Protein AF-A0A354HSC7-F1 (afdb_monomer_lite)

pLDDT: mean 88.53, std 10.96, range [43.09, 98.12]

Structure (mmCIF, N/CA/C/O backbone):
data_AF-A0A354HSC7-F1
#
_entry.id   AF-A0A354HSC7-F1
#
loop_
_atom_site.group_PDB
_atom_site.id
_atom_site.type_symbol
_atom_site.label_atom_id
_atom_site.label_alt_id
_atom_site.label_comp_id
_atom_site.label_asym_id
_atom_site.label_entity_id
_atom_site.label_seq_id
_atom_site.pdbx_PDB_ins_code
_atom_site.Cartn_x
_atom_site.Cartn_y
_atom_site.Cartn_z
_atom_site.occupancy
_atom_site.B_iso_or_equiv
_atom_site.auth_seq_id
_atom_site.auth_comp_id
_atom_site.auth_asym_id
_atom_site.auth_atom_id
_atom_site.pdbx_PDB_model_num
ATOM 1 N N . MET A 1 1 ? -19.039 -54.596 -14.575 1.00 63.12 1 MET A N 1
ATOM 2 C CA . MET A 1 1 ? -18.567 -53.283 -15.075 1.00 63.12 1 MET A CA 1
ATOM 3 C C . MET A 1 1 ? -18.710 -52.165 -14.044 1.00 63.12 1 MET A C 1
ATOM 5 O O . MET A 1 1 ? -17.691 -51.618 -13.654 1.00 63.12 1 MET A O 1
ATOM 9 N N . PHE A 1 2 ? -19.911 -51.880 -13.522 1.00 72.56 2 PHE A N 1
ATOM 10 C CA . PHE A 1 2 ? -20.143 -50.767 -12.577 1.00 72.56 2 PHE A CA 1
ATOM 11 C C . PHE A 1 2 ? -19.278 -50.773 -11.305 1.00 72.56 2 PHE A C 1
ATOM 13 O O . PHE A 1 2 ? -18.797 -49.724 -10.893 1.00 72.56 2 PHE A O 1
ATOM 20 N N . ARG A 1 3 ? -19.016 -51.944 -10.707 1.00 74.69 3 ARG A N 1
ATOM 21 C CA . ARG A 1 3 ? -18.175 -52.044 -9.498 1.00 74.69 3 ARG A CA 1
ATOM 22 C C . ARG A 1 3 ? -16.707 -51.687 -9.747 1.00 74.69 3 ARG A C 1
ATOM 24 O O . ARG A 1 3 ? -16.093 -51.054 -8.903 1.00 74.69 3 ARG A O 1
ATOM 31 N N . VAL A 1 4 ? -16.167 -52.048 -10.912 1.00 77.88 4 VAL A N 1
ATOM 32 C CA . VAL A 1 4 ? -14.778 -51.727 -11.287 1.00 77.88 4 VAL A CA 1
ATOM 33 C C . VAL A 1 4 ? -14.642 -50.233 -11.580 1.00 77.88 4 VAL A C 1
ATOM 35 O O . VAL A 1 4 ? -13.679 -49.611 -11.146 1.00 77.88 4 VAL A O 1
ATOM 38 N N . LEU A 1 5 ? -15.651 -49.639 -12.228 1.00 78.06 5 LEU A N 1
ATOM 39 C CA . LEU A 1 5 ? -15.698 -48.200 -12.491 1.00 78.06 5 LEU A CA 1
ATOM 40 C C . LEU A 1 5 ? -15.776 -47.384 -11.189 1.00 78.06 5 LEU A C 1
ATOM 42 O O . LEU A 1 5 ? -15.038 -46.420 -11.020 1.00 78.06 5 LEU A O 1
ATOM 46 N N . ALA A 1 6 ? -16.618 -47.810 -10.242 1.00 82.12 6 ALA A N 1
ATOM 47 C CA . ALA A 1 6 ? -16.771 -47.145 -8.949 1.00 82.12 6 ALA A CA 1
ATOM 48 C C . ALA A 1 6 ? -15.491 -47.211 -8.100 1.00 82.12 6 ALA A C 1
ATOM 50 O O . ALA A 1 6 ? -15.090 -46.207 -7.519 1.00 82.12 6 ALA A O 1
ATOM 51 N N . VAL A 1 7 ? -14.816 -48.367 -8.074 1.00 84.75 7 VAL A N 1
ATOM 52 C CA . VAL A 1 7 ? -13.529 -48.524 -7.376 1.00 84.75 7 VAL A CA 1
ATOM 53 C C . VAL A 1 7 ? -12.441 -47.677 -8.034 1.00 84.75 7 VAL A C 1
ATOM 55 O O . VAL A 1 7 ? -11.657 -47.050 -7.330 1.00 84.75 7 VAL A O 1
ATOM 58 N N . SER A 1 8 ? -12.423 -47.592 -9.367 1.00 76.88 8 SER A N 1
ATOM 59 C CA . SER A 1 8 ? -11.458 -46.766 -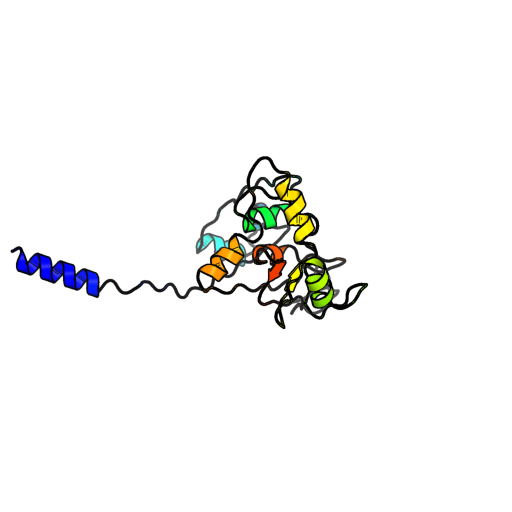10.098 1.00 76.88 8 SER A CA 1
ATOM 60 C C . SER A 1 8 ? -11.679 -45.262 -9.867 1.00 76.88 8 SER A C 1
ATOM 62 O O . SER A 1 8 ? -10.711 -44.544 -9.626 1.00 76.88 8 SER A O 1
ATOM 64 N N . CYS A 1 9 ? -12.933 -44.789 -9.821 1.00 75.62 9 CYS A N 1
ATOM 65 C CA . CYS A 1 9 ? -13.262 -43.408 -9.440 1.00 75.62 9 CYS A CA 1
ATOM 66 C C . CYS A 1 9 ? -12.909 -43.092 -7.980 1.00 75.62 9 CYS A C 1
ATOM 68 O O . CYS A 1 9 ? -12.406 -42.007 -7.697 1.00 75.62 9 CYS A O 1
ATOM 70 N N . LEU A 1 10 ? -13.139 -44.031 -7.056 1.00 77.19 10 LEU A N 1
ATOM 71 C CA . LEU A 1 10 ? -12.774 -43.855 -5.650 1.00 77.19 10 LEU A CA 1
ATOM 72 C C . LEU A 1 10 ? -11.247 -43.789 -5.477 1.00 77.19 10 LEU A C 1
ATOM 74 O O . LEU A 1 10 ? -10.757 -42.958 -4.719 1.00 77.19 10 LEU A O 1
ATOM 78 N N . LEU A 1 11 ? -10.492 -44.602 -6.226 1.00 75.06 11 LEU A N 1
ATOM 79 C CA . LEU A 1 11 ? -9.027 -44.554 -6.238 1.00 75.06 11 LEU A CA 1
ATOM 80 C C . LEU A 1 11 ? -8.498 -43.225 -6.798 1.00 75.06 11 LEU A C 1
ATOM 82 O O . LEU A 1 11 ? -7.552 -42.675 -6.251 1.00 75.06 11 LEU A O 1
ATOM 86 N N . LEU A 1 12 ? -9.119 -42.690 -7.855 1.00 68.50 12 LEU A N 1
ATOM 87 C CA . LEU A 1 12 ? -8.765 -41.388 -8.437 1.00 68.50 12 LEU A CA 1
ATOM 88 C C . LEU A 1 12 ? -9.032 -40.221 -7.475 1.00 68.50 12 LEU A C 1
ATOM 90 O O . LEU A 1 12 ? -8.225 -39.301 -7.405 1.00 68.50 12 LEU A O 1
ATOM 94 N N . LEU A 1 13 ? -10.117 -40.278 -6.697 1.00 68.06 13 LEU A N 1
ATOM 95 C CA . LEU A 1 13 ? -10.420 -39.286 -5.657 1.00 68.06 13 LEU A CA 1
ATOM 96 C C . LEU A 1 13 ? -9.469 -39.379 -4.454 1.00 68.06 13 LEU A C 1
ATOM 98 O O . LEU A 1 13 ? -9.168 -38.363 -3.841 1.00 68.06 13 LEU A O 1
ATOM 102 N N . LEU A 1 14 ? -8.971 -40.578 -4.137 1.00 65.00 14 LEU A N 1
ATOM 103 C CA . LEU A 1 14 ? -7.971 -40.802 -3.083 1.00 65.00 14 LEU A CA 1
ATOM 104 C C . LEU A 1 14 ? -6.540 -40.447 -3.529 1.00 65.00 14 LEU A C 1
ATOM 106 O O . LEU A 1 14 ? -5.704 -40.124 -2.690 1.00 65.00 14 LEU A O 1
ATOM 110 N N . LEU A 1 15 ? -6.259 -40.501 -4.836 1.00 59.88 15 LEU A N 1
ATOM 111 C CA . LEU A 1 15 ? -4.984 -40.108 -5.453 1.00 59.88 15 LEU A CA 1
ATOM 112 C C . LEU A 1 15 ? -4.936 -38.630 -5.861 1.00 59.88 15 LEU A C 1
ATOM 114 O O . LEU A 1 15 ? -3.861 -38.123 -6.184 1.00 59.88 15 LEU A O 1
ATOM 118 N N . ALA A 1 16 ? -6.069 -37.925 -5.823 1.00 54.25 16 ALA A N 1
ATOM 119 C CA . ALA A 1 16 ? -6.115 -36.472 -5.874 1.00 54.25 16 ALA A CA 1
ATOM 120 C C . ALA A 1 16 ? -5.570 -35.920 -4.549 1.00 54.25 16 ALA A C 1
ATOM 122 O O . ALA A 1 16 ? -6.315 -35.496 -3.667 1.00 54.25 16 ALA A O 1
ATOM 123 N N . GLY A 1 17 ? -4.246 -35.973 -4.390 1.00 53.94 17 GLY A N 1
ATOM 124 C CA . GLY A 1 17 ? -3.570 -35.253 -3.324 1.00 53.94 17 GLY A CA 1
ATOM 125 C C . GLY A 1 17 ? -4.002 -33.791 -3.364 1.00 53.94 17 GLY A C 1
ATOM 126 O O . GLY A 1 17 ? -4.184 -33.211 -4.438 1.00 53.94 17 GLY A O 1
ATOM 127 N N . SER A 1 18 ? -4.187 -33.184 -2.198 1.00 54.62 18 SER A N 1
ATOM 128 C CA . SER A 1 18 ? -4.317 -31.739 -2.115 1.00 54.62 18 SER A CA 1
ATOM 129 C C . SER A 1 18 ? -3.079 -31.129 -2.769 1.00 54.62 18 SER A C 1
ATOM 131 O O . SER A 1 18 ? -1.960 -31.292 -2.282 1.00 54.62 18 SER A O 1
ATOM 133 N N . VAL A 1 19 ? -3.269 -30.439 -3.897 1.00 43.09 19 VAL A N 1
ATOM 134 C CA . VAL A 1 19 ? -2.248 -29.548 -4.449 1.00 43.09 19 VAL A CA 1
ATOM 135 C C . VAL A 1 19 ? -2.089 -28.423 -3.436 1.00 43.09 19 VAL A C 1
ATOM 137 O O . VAL A 1 19 ? -2.763 -27.399 -3.479 1.00 43.09 19 VAL A O 1
ATOM 140 N N . SER A 1 20 ? -1.225 -28.648 -2.454 1.00 51.75 20 SER A N 1
ATOM 141 C CA . SER A 1 20 ? -0.725 -27.598 -1.592 1.00 51.75 20 SER A CA 1
ATOM 142 C C . SER A 1 20 ? 0.386 -26.915 -2.365 1.00 51.75 20 SER A C 1
ATOM 144 O O . SER A 1 20 ? 1.555 -27.285 -2.259 1.00 51.75 20 SER A O 1
ATOM 146 N N . ALA A 1 21 ? 0.026 -25.907 -3.155 1.00 50.94 21 ALA A N 1
ATOM 147 C CA . ALA A 1 21 ? 0.996 -24.894 -3.524 1.00 50.94 21 ALA A CA 1
ATOM 148 C C . ALA A 1 21 ? 1.380 -24.160 -2.229 1.00 50.94 21 ALA A C 1
ATOM 150 O O . ALA A 1 21 ? 0.769 -23.166 -1.843 1.00 50.94 21 ALA A O 1
ATOM 151 N N . ALA A 1 22 ? 2.390 -24.678 -1.530 1.00 53.47 22 ALA A N 1
ATOM 152 C CA . ALA A 1 22 ? 3.061 -24.016 -0.414 1.00 53.47 22 ALA A CA 1
ATOM 153 C C . ALA A 1 22 ? 3.946 -22.858 -0.923 1.00 53.47 22 ALA A C 1
ATOM 155 O O . ALA A 1 22 ? 5.073 -22.670 -0.477 1.00 53.47 22 ALA A O 1
ATOM 156 N N . GLY A 1 23 ? 3.468 -22.125 -1.930 1.00 72.19 23 GLY A N 1
ATOM 157 C CA . GLY A 1 23 ? 4.186 -21.014 -2.529 1.00 72.19 23 GLY A CA 1
ATOM 158 C C . GLY A 1 23 ? 3.958 -19.753 -1.711 1.00 72.19 23 GLY A C 1
ATOM 159 O O . GLY A 1 23 ? 2.816 -19.355 -1.485 1.00 72.19 23 GLY A O 1
ATOM 160 N N . GLY A 1 24 ? 5.041 -19.116 -1.277 1.00 83.50 24 GLY A N 1
ATOM 161 C CA . GLY A 1 24 ? 5.004 -17.706 -0.906 1.00 83.50 24 GLY A CA 1
ATOM 162 C C . GLY A 1 24 ? 4.976 -16.851 -2.171 1.00 83.50 24 GLY A C 1
ATOM 163 O O . GLY A 1 24 ? 5.675 -17.156 -3.138 1.00 83.50 24 GLY A O 1
ATOM 164 N N . VAL A 1 25 ? 4.185 -15.781 -2.168 1.00 90.44 25 VAL A N 1
ATOM 165 C CA . VAL A 1 25 ? 4.221 -14.765 -3.225 1.00 90.44 25 VAL A CA 1
ATOM 166 C C . VAL A 1 25 ? 5.179 -13.667 -2.787 1.00 90.44 25 VAL A C 1
ATOM 168 O O . VAL A 1 25 ? 5.076 -13.164 -1.671 1.00 90.44 25 VAL A O 1
ATOM 171 N N . ARG A 1 26 ? 6.114 -13.295 -3.663 1.00 91.50 26 ARG A N 1
ATOM 172 C CA . ARG A 1 26 ? 6.952 -12.106 -3.489 1.00 91.50 26 ARG A CA 1
ATOM 173 C C . ARG A 1 26 ? 6.493 -11.066 -4.494 1.00 91.50 26 ARG A C 1
ATOM 175 O O . ARG A 1 26 ? 6.603 -11.293 -5.695 1.00 91.50 26 ARG A O 1
ATOM 182 N N . LEU A 1 27 ? 5.962 -9.960 -3.992 1.00 92.06 27 LEU A N 1
ATOM 183 C CA . LEU A 1 27 ? 5.631 -8.801 -4.805 1.00 92.06 27 LEU A CA 1
ATOM 184 C C . LEU A 1 27 ? 6.776 -7.798 -4.700 1.00 92.06 27 LEU A C 1
ATOM 186 O O . LEU A 1 27 ? 7.145 -7.399 -3.600 1.00 92.06 27 LEU A O 1
ATOM 190 N N . VAL A 1 28 ? 7.317 -7.395 -5.845 1.00 91.25 28 VAL A N 1
ATOM 191 C CA . VAL A 1 28 ? 8.327 -6.340 -5.931 1.00 91.25 28 VAL A CA 1
ATOM 192 C C . VAL A 1 28 ? 7.683 -5.154 -6.632 1.00 91.25 28 VAL A C 1
ATOM 194 O O . VAL A 1 28 ? 7.217 -5.281 -7.763 1.00 91.25 28 VAL A O 1
ATOM 197 N N . ILE A 1 29 ? 7.624 -4.016 -5.943 1.00 90.06 29 ILE A N 1
ATOM 198 C CA . ILE A 1 29 ? 7.100 -2.761 -6.484 1.00 90.06 29 ILE A CA 1
ATOM 199 C C . ILE A 1 29 ? 8.301 -1.903 -6.863 1.00 90.06 29 ILE A C 1
ATOM 201 O O . ILE A 1 29 ? 9.125 -1.581 -6.013 1.00 90.06 29 ILE A O 1
ATOM 205 N N . MET A 1 30 ? 8.402 -1.555 -8.144 1.00 87.75 30 MET A N 1
ATOM 206 C CA . MET A 1 30 ? 9.459 -0.698 -8.679 1.00 87.75 30 MET A CA 1
ATOM 207 C C . MET A 1 30 ? 8.805 0.489 -9.378 1.00 87.75 30 MET A C 1
ATOM 209 O O . MET A 1 30 ? 8.260 0.339 -10.472 1.00 87.75 30 MET A O 1
ATOM 213 N N . ASP A 1 31 ? 8.821 1.655 -8.730 1.00 83.88 31 ASP A N 1
ATOM 214 C CA . ASP A 1 31 ? 8.388 2.899 -9.372 1.00 83.88 31 ASP A CA 1
ATOM 215 C C . ASP A 1 31 ? 9.435 3.356 -10.405 1.00 83.88 31 ASP A C 1
ATOM 217 O O . ASP A 1 31 ? 10.617 3.032 -10.303 1.00 83.88 31 ASP A O 1
ATOM 221 N N . GLY A 1 32 ? 8.998 4.090 -11.428 1.00 84.31 32 GLY A N 1
ATOM 222 C CA . GLY A 1 32 ? 9.869 4.617 -12.484 1.00 84.31 32 GLY A CA 1
ATOM 223 C C . GLY A 1 32 ? 10.263 3.624 -13.585 1.00 84.31 32 GLY A C 1
ATOM 224 O O . GLY A 1 32 ? 10.936 4.019 -14.536 1.00 84.31 32 GLY A O 1
ATOM 225 N N . VAL A 1 33 ? 9.812 2.366 -13.524 1.00 88.06 33 VAL A N 1
ATOM 226 C CA . VAL A 1 33 ? 10.020 1.388 -14.606 1.00 88.06 33 VAL A CA 1
ATOM 227 C C . VAL A 1 33 ? 8.932 1.543 -15.670 1.00 88.06 33 VAL A C 1
ATOM 229 O O . VAL A 1 33 ? 7.748 1.323 -15.421 1.00 88.06 33 VAL A O 1
ATOM 232 N N . ASN A 1 34 ? 9.344 1.906 -16.883 1.00 88.75 34 ASN A N 1
ATOM 233 C CA . ASN A 1 34 ? 8.486 1.957 -18.073 1.00 88.75 34 ASN A CA 1
ATOM 234 C C . ASN A 1 34 ? 8.757 0.766 -19.027 1.00 88.75 34 ASN A C 1
ATOM 236 O O . ASN A 1 34 ? 9.677 -0.022 -18.813 1.00 88.75 34 ASN A O 1
ATOM 240 N N . LEU A 1 35 ? 7.967 0.650 -20.102 1.00 88.81 35 LEU A N 1
ATOM 241 C CA . LEU A 1 35 ? 8.109 -0.430 -21.090 1.00 88.81 35 LEU A CA 1
ATOM 242 C C . LEU A 1 35 ? 9.426 -0.391 -21.883 1.00 88.81 35 LEU A C 1
ATOM 244 O O . LEU A 1 35 ? 9.868 -1.435 -22.351 1.00 88.81 35 LEU A O 1
ATOM 248 N N . GLU A 1 36 ? 10.050 0.777 -22.035 1.00 90.88 36 GLU A N 1
ATOM 249 C CA . GLU A 1 36 ? 11.317 0.930 -22.764 1.00 90.88 36 GLU A CA 1
ATOM 250 C C . GLU A 1 36 ? 12.459 0.261 -21.998 1.00 90.88 36 GLU A C 1
ATOM 252 O O . GLU A 1 36 ? 13.263 -0.453 -22.591 1.00 90.88 36 GLU A O 1
ATOM 257 N N . HIS A 1 37 ? 12.471 0.383 -20.666 1.00 90.06 37 HIS A N 1
ATOM 258 C CA . HIS A 1 37 ? 13.454 -0.303 -19.825 1.00 90.06 37 HIS A CA 1
ATOM 259 C C . HIS A 1 37 ? 13.387 -1.830 -19.971 1.00 90.06 37 HIS A C 1
ATOM 261 O O . HIS A 1 37 ? 14.408 -2.501 -19.856 1.00 90.06 37 HIS A O 1
ATOM 267 N N . LEU A 1 38 ? 12.214 -2.401 -20.271 1.00 89.38 38 LEU A N 1
ATOM 268 C CA . LEU A 1 38 ? 12.079 -3.848 -20.473 1.00 89.38 38 LEU A CA 1
ATOM 269 C C . LEU A 1 38 ? 12.775 -4.340 -21.753 1.00 89.38 38 LEU A C 1
ATOM 271 O O . LEU A 1 38 ? 13.009 -5.537 -21.891 1.00 89.38 38 LEU A O 1
ATOM 275 N N . GLN A 1 39 ? 13.107 -3.442 -22.685 1.00 87.75 39 GLN A N 1
ATOM 276 C CA . GLN A 1 39 ? 13.744 -3.775 -23.963 1.00 87.75 39 GLN A CA 1
ATOM 277 C C . GLN A 1 39 ? 15.273 -3.638 -23.934 1.00 87.75 39 GLN A C 1
ATOM 279 O O . GLN A 1 39 ? 15.935 -4.040 -24.889 1.00 87.75 39 GLN A O 1
ATOM 284 N N . LEU A 1 40 ? 15.843 -3.072 -22.867 1.00 88.38 40 LEU A N 1
ATOM 285 C CA . LEU A 1 40 ? 17.278 -2.812 -22.777 1.00 88.38 40 LEU A CA 1
ATOM 286 C C . LEU A 1 40 ? 18.062 -4.107 -22.527 1.00 88.38 40 LEU A C 1
ATOM 288 O O . LEU A 1 40 ? 17.852 -4.795 -21.527 1.00 88.38 40 LEU A O 1
ATOM 292 N N . GLU A 1 41 ? 19.009 -4.423 -23.416 1.00 87.81 41 GLU A N 1
ATOM 293 C CA . GLU A 1 41 ? 19.815 -5.654 -23.337 1.00 87.81 41 GLU A CA 1
ATOM 294 C C . GLU A 1 41 ? 20.678 -5.737 -22.069 1.00 87.81 41 GLU A C 1
ATOM 296 O O . GLU A 1 41 ? 20.942 -6.832 -21.567 1.00 87.81 41 GLU A O 1
ATOM 301 N N . GLU A 1 42 ? 21.084 -4.583 -21.536 1.00 89.88 42 GLU A N 1
ATOM 302 C CA . GLU A 1 42 ? 21.828 -4.454 -20.280 1.00 89.88 42 GLU A CA 1
ATOM 303 C C . GLU A 1 42 ? 21.015 -4.904 -19.053 1.00 89.88 42 GLU A C 1
ATOM 305 O O . GLU A 1 42 ? 21.596 -5.330 -18.053 1.00 89.88 42 GLU A O 1
ATOM 310 N N . TYR A 1 43 ? 19.678 -4.910 -19.123 1.00 89.69 43 TYR A N 1
ATOM 311 C CA . TYR A 1 43 ? 18.807 -5.334 -18.022 1.00 89.69 43 TYR A CA 1
ATOM 312 C C . TYR A 1 43 ? 18.442 -6.815 -18.131 1.00 89.69 43 TYR A C 1
ATOM 314 O O . TYR A 1 43 ? 17.277 -7.209 -18.244 1.00 89.69 43 TYR A O 1
ATOM 322 N N . GLY A 1 44 ? 19.468 -7.668 -18.038 1.00 91.00 44 GLY A N 1
ATOM 323 C CA . GLY A 1 44 ? 19.339 -9.121 -18.190 1.00 91.00 44 GLY A CA 1
ATOM 324 C C . GLY A 1 44 ? 18.290 -9.774 -17.276 1.00 91.00 44 GLY A C 1
ATOM 325 O O . GLY A 1 44 ? 17.656 -10.747 -17.683 1.00 91.00 44 GLY A O 1
ATOM 326 N N . ASN A 1 45 ? 18.047 -9.212 -16.087 1.00 90.94 45 ASN A N 1
ATOM 327 C CA . ASN A 1 45 ? 17.034 -9.709 -15.151 1.00 90.94 45 ASN A CA 1
ATOM 328 C C . ASN A 1 45 ? 15.595 -9.479 -15.647 1.00 90.94 45 ASN A C 1
ATOM 330 O O . ASN A 1 45 ? 14.754 -10.360 -15.473 1.00 90.94 45 ASN A O 1
ATOM 334 N N . PHE A 1 46 ? 15.296 -8.350 -16.305 1.00 91.69 46 PHE A N 1
ATOM 335 C CA . PHE A 1 46 ? 13.971 -8.142 -16.903 1.00 91.69 46 PHE A CA 1
ATOM 336 C C . PHE A 1 46 ? 13.728 -9.118 -18.047 1.00 91.69 46 PHE A C 1
ATOM 338 O O . PHE A 1 46 ? 12.667 -9.739 -18.098 1.00 91.69 46 PHE A O 1
ATOM 345 N N . ARG A 1 47 ? 14.729 -9.334 -18.907 1.00 90.88 47 ARG A N 1
ATOM 346 C CA . ARG A 1 47 ? 14.650 -10.344 -19.969 1.00 90.88 47 ARG A CA 1
ATOM 347 C C . ARG A 1 47 ? 14.388 -11.737 -19.400 1.00 90.88 47 ARG A C 1
ATOM 349 O O . ARG A 1 47 ? 13.462 -12.402 -19.852 1.00 90.88 47 ARG A O 1
ATOM 356 N N . PHE A 1 48 ? 15.130 -12.140 -18.368 1.00 93.38 48 PHE A N 1
ATOM 357 C CA . PHE A 1 48 ? 14.919 -13.426 -17.705 1.00 93.38 48 PHE A CA 1
ATOM 358 C C . PHE A 1 48 ? 13.473 -13.588 -17.206 1.00 93.38 48 PHE A C 1
ATOM 360 O O . PHE A 1 48 ? 12.853 -14.620 -17.463 1.00 93.38 48 PHE A O 1
ATOM 367 N N . LEU A 1 49 ? 12.919 -12.563 -16.543 1.00 92.12 49 LEU A N 1
ATOM 368 C CA . LEU A 1 49 ? 11.535 -12.570 -16.052 1.00 92.12 49 LEU A CA 1
ATOM 369 C C . LEU A 1 49 ? 10.500 -12.636 -17.184 1.00 92.12 49 LEU A C 1
ATOM 371 O O . LEU A 1 49 ? 9.476 -13.294 -17.023 1.00 92.12 49 LEU A O 1
ATOM 375 N N . MET A 1 50 ? 10.752 -11.981 -18.319 1.00 90.81 50 MET A N 1
ATOM 376 C CA . MET A 1 50 ? 9.858 -12.037 -19.481 1.00 90.81 50 MET A CA 1
ATOM 377 C C . MET A 1 50 ? 9.907 -13.392 -20.199 1.00 90.81 50 MET A C 1
ATOM 379 O O . MET A 1 50 ? 8.869 -13.874 -20.639 1.00 90.81 50 MET A O 1
ATOM 383 N N . GLU A 1 51 ? 11.083 -14.017 -20.300 1.00 93.44 51 GLU A N 1
ATOM 384 C CA . GLU A 1 51 ? 11.269 -15.323 -20.954 1.00 93.44 51 GLU A CA 1
ATOM 385 C C . GLU A 1 51 ? 10.703 -16.489 -20.131 1.00 93.44 51 GLU A C 1
ATOM 387 O O . GLU A 1 51 ? 10.214 -17.466 -20.697 1.00 93.44 51 GLU A O 1
ATOM 392 N N . HIS A 1 52 ? 10.755 -16.390 -18.798 1.00 95.50 52 HIS A N 1
ATOM 393 C CA . HIS A 1 52 ? 10.354 -17.464 -17.877 1.00 95.50 52 HIS A CA 1
ATOM 394 C C . HIS A 1 52 ? 9.046 -17.173 -17.130 1.00 95.50 52 HIS A C 1
ATOM 396 O O . HIS A 1 52 ? 8.643 -17.946 -16.258 1.00 95.50 52 HIS A O 1
ATOM 402 N N . GLY A 1 53 ? 8.394 -16.055 -17.437 1.00 91.62 53 GLY A N 1
ATOM 403 C CA . GLY A 1 53 ? 7.203 -15.580 -16.747 1.00 91.62 53 GLY A CA 1
ATOM 404 C C . GLY A 1 53 ? 6.104 -15.144 -17.705 1.00 91.62 53 GLY A C 1
ATOM 405 O O . GLY A 1 53 ? 5.998 -15.609 -18.837 1.00 91.62 53 GLY A O 1
ATOM 406 N N . ALA A 1 54 ? 5.250 -14.250 -17.218 1.00 90.88 54 ALA A N 1
ATOM 407 C CA . ALA A 1 54 ? 4.204 -13.623 -18.008 1.00 90.88 54 ALA A CA 1
ATOM 408 C C . ALA A 1 54 ? 4.277 -12.106 -17.830 1.00 90.88 54 ALA A C 1
ATOM 410 O O . ALA A 1 54 ? 4.498 -11.614 -16.722 1.00 90.88 54 ALA A O 1
ATOM 411 N N . LEU A 1 55 ? 4.054 -11.374 -18.921 1.00 89.31 55 LEU A N 1
ATOM 412 C CA . LEU A 1 55 ? 3.960 -9.920 -18.915 1.00 89.31 55 LEU A CA 1
ATOM 413 C C . LEU A 1 55 ? 2.492 -9.504 -19.024 1.00 89.31 55 LEU A C 1
ATOM 415 O O . LEU A 1 55 ? 1.776 -9.939 -19.925 1.00 89.31 55 LEU A O 1
ATOM 419 N N . GLY A 1 56 ? 2.056 -8.640 -18.113 1.00 88.12 56 GLY A N 1
ATOM 420 C CA . GLY A 1 56 ? 0.714 -8.071 -18.109 1.00 88.12 56 GLY A CA 1
ATOM 421 C C . GLY A 1 56 ? 0.749 -6.583 -17.785 1.00 88.12 56 GLY A C 1
ATOM 422 O O . GLY A 1 56 ? 1.599 -6.122 -17.026 1.00 88.12 56 GLY A O 1
ATOM 423 N N . LEU A 1 57 ? -0.194 -5.833 -18.353 1.00 86.56 57 LEU A N 1
ATOM 424 C CA . LEU A 1 57 ? -0.394 -4.416 -18.057 1.00 86.56 57 LEU A CA 1
ATOM 425 C C . LEU A 1 57 ? -1.610 -4.260 -17.149 1.00 86.56 57 LEU A C 1
ATOM 427 O O . LEU A 1 57 ? -2.734 -4.550 -17.553 1.00 86.56 57 LEU A O 1
ATOM 431 N N . ALA 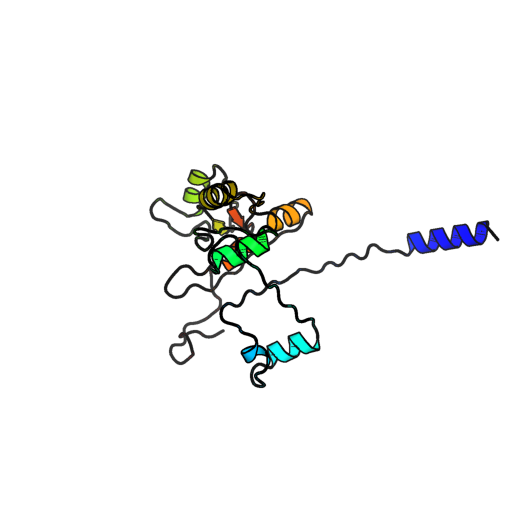A 1 58 ? -1.385 -3.782 -15.925 1.00 77.50 58 ALA A N 1
ATOM 432 C CA . ALA A 1 58 ? -2.440 -3.650 -14.924 1.00 77.50 58 ALA A CA 1
ATOM 433 C C . ALA A 1 58 ? -3.408 -2.477 -15.184 1.00 77.50 58 ALA A C 1
ATOM 435 O O . ALA A 1 58 ? -4.451 -2.440 -14.543 1.00 77.50 58 ALA A O 1
ATOM 436 N N . ASN A 1 59 ? -3.083 -1.539 -16.096 1.00 66.56 59 ASN A N 1
ATOM 437 C CA . ASN A 1 59 ? -3.894 -0.376 -16.51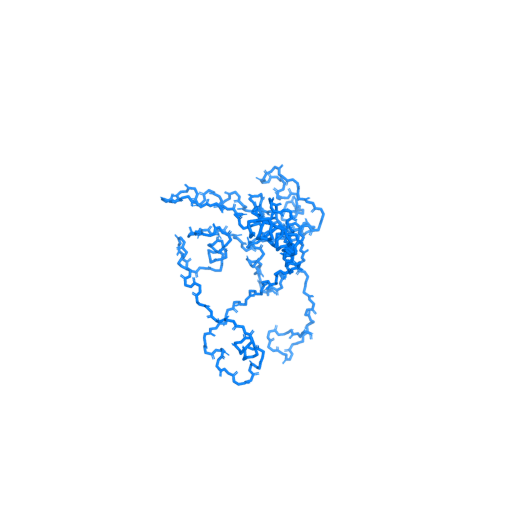5 1.00 66.56 59 ASN A CA 1
ATOM 438 C C . ASN A 1 59 ? -4.887 0.132 -15.445 1.00 66.56 59 ASN A C 1
ATOM 440 O O . ASN A 1 59 ? -6.087 0.265 -15.691 1.00 66.56 59 ASN A O 1
ATOM 444 N N . ALA A 1 60 ? -4.388 0.399 -14.236 1.00 72.75 60 ALA A N 1
ATOM 445 C CA . ALA A 1 60 ? -5.230 0.749 -13.103 1.00 72.75 60 ALA A CA 1
ATOM 446 C C . ALA A 1 60 ? -5.593 2.239 -13.168 1.00 72.75 60 ALA A C 1
ATOM 448 O O . ALA A 1 60 ? -4.784 3.114 -12.857 1.00 72.75 60 ALA A O 1
ATOM 449 N N . ASN A 1 61 ? -6.823 2.551 -13.584 1.00 89.69 61 ASN A N 1
ATOM 450 C CA . ASN A 1 61 ? -7.387 3.874 -13.325 1.00 89.69 61 ASN A CA 1
ATOM 451 C C . ASN A 1 61 ? -7.681 3.994 -11.829 1.00 89.69 61 ASN A C 1
ATOM 453 O O . ASN A 1 61 ? -8.398 3.171 -11.273 1.00 89.69 61 ASN A O 1
ATOM 457 N N . THR A 1 62 ? -7.179 5.041 -11.191 1.00 93.88 62 THR A N 1
ATOM 458 C CA . THR A 1 62 ? -7.442 5.322 -9.776 1.00 93.88 62 THR A CA 1
ATOM 459 C C . THR A 1 62 ? -8.754 6.097 -9.609 1.00 93.88 62 THR A C 1
ATOM 461 O O . THR A 1 62 ? -9.379 6.494 -10.601 1.00 93.88 62 THR A O 1
ATOM 464 N N . ALA A 1 63 ? -9.230 6.308 -8.378 1.00 93.88 63 ALA A N 1
ATOM 465 C CA . ALA A 1 63 ? -10.423 7.135 -8.132 1.00 93.88 63 ALA A CA 1
ATOM 466 C C . ALA A 1 63 ? -10.148 8.654 -8.214 1.00 93.88 63 ALA A C 1
ATOM 468 O O . ALA A 1 63 ? -11.071 9.449 -8.066 1.00 93.88 63 ALA A O 1
ATOM 469 N N . GLY A 1 64 ? -8.906 9.060 -8.497 1.00 92.75 64 GLY A N 1
ATOM 470 C CA . GLY A 1 64 ? -8.485 10.457 -8.599 1.00 92.75 64 GLY A CA 1
ATOM 471 C C . GLY A 1 64 ? -7.263 10.618 -9.503 1.00 92.75 64 GLY A C 1
ATOM 472 O O . GLY A 1 64 ? -7.191 10.022 -10.578 1.00 92.75 64 GLY A O 1
ATOM 473 N N . ALA A 1 65 ? -6.289 11.423 -9.073 1.00 93.00 65 ALA A N 1
ATOM 474 C CA . ALA A 1 65 ? -5.012 11.542 -9.773 1.00 93.00 65 ALA A CA 1
ATOM 475 C C . ALA A 1 65 ? -4.251 10.201 -9.786 1.00 93.00 65 ALA A C 1
ATOM 477 O O . ALA A 1 65 ? -4.401 9.368 -8.884 1.00 93.00 65 ALA A O 1
ATOM 478 N N . ARG A 1 66 ? -3.401 9.995 -10.798 1.00 91.06 66 ARG A N 1
ATOM 479 C CA . ARG A 1 66 ? -2.479 8.850 -10.863 1.00 91.06 66 ARG A CA 1
ATOM 480 C C . ARG A 1 66 ? -1.251 9.118 -9.990 1.00 91.06 66 ARG A C 1
ATOM 482 O O . ARG A 1 66 ? -0.191 9.446 -10.507 1.00 91.06 66 ARG A O 1
ATOM 489 N N . SER A 1 67 ? -1.432 9.033 -8.674 1.00 92.44 67 SER A N 1
ATOM 490 C CA . SER A 1 67 ? -0.343 9.079 -7.692 1.00 92.44 67 SER A CA 1
ATOM 491 C C . SER A 1 67 ? 0.050 7.668 -7.245 1.00 92.44 67 SER A C 1
ATOM 493 O O . SER A 1 67 ? -0.727 6.724 -7.439 1.00 92.44 67 SER A O 1
ATOM 495 N N . ARG A 1 68 ? 1.238 7.523 -6.641 1.00 91.31 68 ARG A N 1
ATOM 496 C CA . ARG A 1 68 ? 1.708 6.249 -6.070 1.00 91.31 68 ARG A CA 1
ATOM 497 C C . ARG A 1 68 ? 0.719 5.703 -5.050 1.00 91.31 68 ARG A C 1
ATOM 499 O O . ARG A 1 68 ? 0.337 4.537 -5.129 1.00 91.31 68 ARG A O 1
ATOM 506 N N . GLU A 1 69 ? 0.248 6.559 -4.149 1.00 94.62 69 GLU A N 1
ATOM 507 C CA . GLU A 1 69 ? -0.670 6.167 -3.087 1.00 94.62 69 GLU A CA 1
ATOM 508 C C . GLU A 1 69 ? -1.991 5.644 -3.658 1.00 94.62 69 GLU A C 1
ATOM 510 O O . GLU A 1 69 ? -2.447 4.552 -3.317 1.00 94.62 69 GLU A O 1
ATOM 515 N N . ASN A 1 70 ? -2.590 6.400 -4.585 1.00 95.81 70 ASN A N 1
ATOM 516 C CA . ASN A 1 70 ? -3.853 6.028 -5.213 1.00 95.81 70 ASN A CA 1
ATOM 517 C C . ASN A 1 70 ? -3.722 4.731 -6.026 1.00 95.81 70 ASN A C 1
ATOM 519 O O . ASN A 1 70 ? -4.651 3.919 -6.051 1.00 95.81 70 ASN A O 1
ATOM 523 N N . ALA A 1 71 ? -2.589 4.534 -6.709 1.00 94.00 71 ALA A N 1
ATOM 524 C CA . ALA A 1 71 ? -2.328 3.331 -7.493 1.00 94.00 71 ALA A CA 1
ATOM 525 C C . ALA A 1 71 ? -2.248 2.092 -6.595 1.00 94.00 71 ALA A C 1
ATOM 527 O O . ALA A 1 71 ? -2.919 1.095 -6.868 1.00 94.00 71 ALA A O 1
ATOM 528 N N . LEU A 1 72 ? -1.498 2.166 -5.495 1.00 94.31 72 LEU A N 1
ATOM 529 C CA . LEU A 1 72 ? -1.345 1.030 -4.591 1.00 94.31 72 LEU A CA 1
ATOM 530 C C . LEU A 1 72 ? -2.617 0.713 -3.818 1.00 94.31 72 LEU A C 1
ATOM 532 O O . LEU A 1 72 ? -2.978 -0.457 -3.737 1.00 94.31 72 LEU A O 1
ATOM 536 N N . LEU A 1 73 ? -3.366 1.717 -3.358 1.00 96.00 73 LEU A N 1
ATOM 537 C CA . LEU A 1 73 ? -4.672 1.479 -2.734 1.00 96.00 73 LEU A CA 1
ATOM 538 C C . LEU A 1 73 ? -5.691 0.904 -3.721 1.00 96.00 73 LEU A C 1
ATOM 540 O O . LEU A 1 73 ? -6.536 0.092 -3.339 1.00 96.00 73 LEU A O 1
ATOM 544 N N . THR A 1 74 ? -5.600 1.267 -5.002 1.00 95.75 74 THR A N 1
ATOM 545 C CA . THR A 1 74 ? -6.442 0.669 -6.047 1.00 95.75 74 THR A CA 1
ATOM 546 C C . THR A 1 74 ? -6.140 -0.824 -6.209 1.00 95.75 74 THR A C 1
ATOM 548 O O . THR A 1 74 ? -7.060 -1.638 -6.281 1.00 95.75 74 THR A O 1
ATOM 551 N N . LEU A 1 75 ? -4.859 -1.206 -6.197 1.00 94.50 75 LEU A N 1
ATOM 552 C CA . LEU A 1 75 ? -4.453 -2.615 -6.226 1.00 94.50 75 LEU A CA 1
ATOM 553 C C . LEU A 1 75 ? -4.855 -3.357 -4.942 1.00 94.50 75 LEU A C 1
ATOM 555 O O . LEU A 1 75 ? -5.393 -4.458 -5.018 1.00 94.50 75 LEU A O 1
ATOM 559 N N . ALA A 1 76 ? -4.645 -2.742 -3.776 1.00 95.25 76 ALA A N 1
ATOM 560 C CA . ALA A 1 76 ? -4.929 -3.328 -2.465 1.00 95.25 76 ALA A CA 1
ATOM 561 C C . ALA A 1 76 ? -6.424 -3.590 -2.236 1.00 95.25 76 ALA A C 1
ATOM 563 O O . ALA A 1 76 ? -6.810 -4.595 -1.640 1.00 95.25 76 ALA A O 1
ATOM 564 N N . SER A 1 77 ? -7.274 -2.673 -2.704 1.00 95.44 77 SER A N 1
ATOM 565 C CA . SER A 1 77 ? -8.728 -2.750 -2.530 1.00 95.44 77 SER A CA 1
ATOM 566 C C . SER A 1 77 ? -9.433 -3.543 -3.633 1.00 95.44 77 SER A C 1
ATOM 568 O O . SER A 1 77 ? -10.603 -3.890 -3.484 1.00 95.44 77 SER A O 1
ATOM 570 N N . GLY A 1 78 ? -8.756 -3.812 -4.757 1.00 93.88 78 GLY A N 1
ATOM 571 C CA . GLY A 1 78 ? -9.355 -4.438 -5.939 1.00 93.88 78 GLY A CA 1
ATOM 572 C C . GLY A 1 78 ? -10.380 -3.554 -6.666 1.00 93.88 78 GLY A C 1
ATOM 573 O O . GLY A 1 78 ? -11.135 -4.045 -7.504 1.00 93.88 78 GLY A O 1
ATOM 574 N N . SER A 1 79 ? -10.434 -2.257 -6.349 1.00 94.50 79 SER A N 1
ATOM 575 C CA . SER A 1 79 ? -11.363 -1.281 -6.928 1.00 94.50 79 SER A CA 1
ATOM 576 C C . SER A 1 79 ? -10.702 0.096 -7.000 1.00 94.50 79 SER A C 1
ATOM 578 O O . SER A 1 79 ? -9.684 0.330 -6.360 1.00 94.50 79 SER A O 1
ATOM 580 N N . ARG A 1 80 ? -11.249 1.032 -7.783 1.00 96.19 80 ARG A N 1
ATOM 581 C CA . ARG A 1 80 ? -10.678 2.387 -7.887 1.00 96.19 80 ARG A CA 1
ATOM 582 C C . ARG A 1 80 ? -10.703 3.050 -6.508 1.00 96.19 80 ARG A C 1
ATOM 584 O O . ARG A 1 80 ? -11.792 3.258 -5.981 1.00 96.19 80 ARG A O 1
ATOM 591 N N . ALA A 1 81 ? -9.545 3.422 -5.971 1.00 96.94 81 ALA A N 1
ATOM 592 C CA . ALA A 1 81 ? -9.441 3.984 -4.626 1.00 96.94 81 ALA A CA 1
ATOM 593 C C . ALA A 1 81 ? -8.669 5.310 -4.598 1.00 96.94 81 ALA A C 1
ATOM 595 O O . ALA A 1 81 ? -7.891 5.625 -5.508 1.00 96.94 81 ALA A O 1
ATOM 596 N N . LEU A 1 82 ? -8.929 6.086 -3.550 1.00 97.75 82 LEU A N 1
ATOM 597 C CA . LEU A 1 82 ? -8.132 7.225 -3.109 1.00 97.75 82 LEU A CA 1
ATOM 598 C C . LEU A 1 82 ? -7.215 6.766 -1.965 1.00 97.75 82 LEU A C 1
ATOM 600 O O . LEU A 1 82 ? -7.614 5.951 -1.141 1.00 97.75 82 LEU A O 1
ATOM 604 N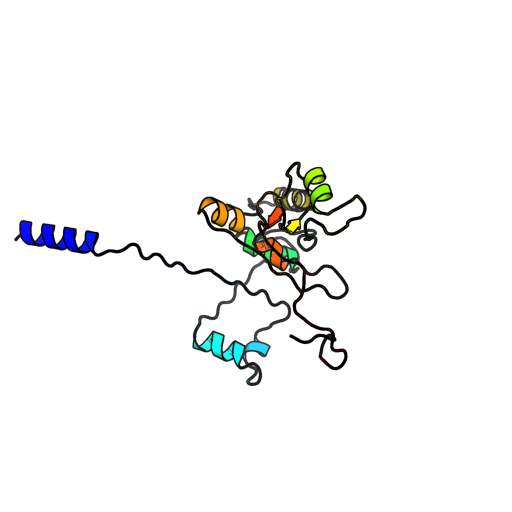 N . GLY A 1 83 ? -5.995 7.276 -1.899 1.00 96.44 83 GLY A N 1
ATOM 605 C CA . GLY A 1 83 ? -5.024 6.956 -0.856 1.00 96.44 83 GLY A CA 1
ATOM 606 C C . GLY A 1 83 ? -4.359 8.210 -0.297 1.00 96.44 83 GLY A C 1
ATOM 607 O O . GLY A 1 83 ? -3.140 8.300 -0.364 1.00 96.44 83 GLY A O 1
ATOM 608 N N . PRO A 1 84 ? -5.100 9.212 0.208 1.00 96.31 84 PRO A N 1
ATOM 609 C CA . PRO A 1 84 ? -4.458 10.374 0.821 1.00 96.31 84 PRO A CA 1
ATOM 610 C C . PRO A 1 84 ? -3.526 9.915 1.952 1.00 96.31 84 PRO A C 1
ATOM 612 O O . PRO A 1 84 ? -3.969 9.233 2.871 1.00 96.31 84 PRO A O 1
ATOM 615 N N . GLY A 1 85 ? -2.235 10.242 1.853 1.00 94.44 85 GLY A N 1
ATOM 616 C CA . GLY A 1 85 ? -1.246 9.872 2.867 1.00 94.44 85 GLY A CA 1
ATOM 617 C C . GLY A 1 85 ? -0.939 8.373 2.960 1.00 94.44 85 GLY A C 1
ATOM 618 O O . GLY A 1 85 ? -0.370 7.945 3.954 1.00 94.44 85 GLY A O 1
ATOM 619 N N . ALA A 1 86 ? -1.259 7.540 1.959 1.00 94.62 86 ALA A N 1
ATOM 620 C CA . ALA A 1 86 ? -0.957 6.102 2.062 1.00 94.62 86 ALA A CA 1
ATOM 621 C C . ALA A 1 86 ? 0.550 5.771 2.094 1.00 94.62 86 ALA A C 1
ATOM 623 O O . ALA A 1 86 ? 0.921 4.635 2.380 1.00 94.62 86 ALA A O 1
ATOM 624 N N . GLY A 1 87 ? 1.410 6.747 1.789 1.00 92.38 87 GLY A N 1
ATOM 625 C CA . GLY A 1 87 ? 2.857 6.659 1.985 1.00 92.38 87 GLY A CA 1
ATOM 626 C C . GLY A 1 87 ? 3.317 6.873 3.418 1.00 92.38 87 GLY A C 1
ATOM 627 O O . GLY A 1 87 ? 4.454 6.542 3.721 1.00 92.38 87 GLY A O 1
ATOM 628 N N . GLU A 1 88 ? 2.454 7.374 4.304 1.00 94.50 88 GLU A N 1
ATOM 629 C CA . GLU A 1 88 ? 2.749 7.646 5.716 1.00 94.50 88 GLU A CA 1
ATOM 630 C C . GLU A 1 88 ? 2.730 6.351 6.543 1.00 94.50 88 GLU A C 1
ATOM 632 O O . GLU A 1 88 ? 1.972 6.187 7.501 1.00 94.50 88 GLU A O 1
ATOM 637 N N . ILE A 1 89 ? 3.557 5.397 6.120 1.00 95.44 89 ILE A N 1
ATOM 638 C CA . ILE A 1 89 ? 3.799 4.137 6.808 1.00 95.44 89 ILE A CA 1
ATOM 639 C C . ILE A 1 89 ? 5.056 4.273 7.653 1.00 95.44 89 ILE A C 1
ATOM 641 O O . ILE A 1 89 ? 6.058 4.837 7.213 1.00 95.44 89 ILE A O 1
ATOM 645 N N . TYR A 1 90 ? 5.013 3.733 8.864 1.00 95.50 90 TYR A N 1
ATOM 646 C CA . TYR A 1 90 ? 6.084 3.873 9.843 1.00 95.50 90 TYR A CA 1
ATOM 647 C C . TYR A 1 90 ? 6.376 2.552 10.537 1.00 95.50 90 TYR A C 1
ATOM 649 O O . TYR A 1 90 ? 5.474 1.729 10.724 1.00 95.50 90 TYR A O 1
ATOM 657 N N . GLY A 1 91 ? 7.627 2.365 10.953 1.00 95.56 91 GLY A N 1
ATOM 658 C CA . GLY A 1 91 ? 7.951 1.324 11.926 1.00 95.56 91 GLY A CA 1
ATOM 659 C C . GLY A 1 91 ? 7.285 1.638 13.265 1.00 95.56 91 GLY A C 1
ATOM 660 O O . GLY A 1 91 ? 7.223 2.798 13.654 1.00 95.56 91 GLY A O 1
ATOM 661 N N . GLY A 1 92 ? 6.787 0.633 13.992 1.00 95.19 92 GLY A N 1
ATOM 662 C CA . GLY A 1 92 ? 6.071 0.871 15.256 1.00 95.19 92 GLY A CA 1
ATOM 663 C C . GLY A 1 92 ? 6.841 1.715 16.287 1.00 95.19 92 GLY A C 1
ATOM 664 O O . GLY A 1 92 ? 6.232 2.533 16.974 1.00 95.19 92 GLY A O 1
ATOM 665 N N . GLU A 1 93 ? 8.167 1.565 16.339 1.00 94.81 93 GLU A N 1
ATOM 666 C CA . GLU A 1 93 ? 9.072 2.295 17.244 1.00 94.81 93 GLU A CA 1
ATOM 667 C C . GLU A 1 93 ? 9.623 3.605 16.648 1.00 94.81 93 GLU A C 1
ATOM 669 O O . GLU A 1 93 ? 10.422 4.287 17.282 1.00 94.81 93 GLU A O 1
ATOM 674 N N . GLU A 1 94 ? 9.238 3.963 15.423 1.00 93.94 94 GLU A N 1
ATOM 675 C CA . GLU A 1 94 ? 9.665 5.212 14.791 1.00 93.94 94 GLU A CA 1
ATOM 676 C C . GLU A 1 94 ? 9.034 6.407 15.517 1.00 93.94 94 GLU A C 1
ATOM 678 O O . GLU A 1 94 ? 7.829 6.419 15.776 1.00 93.94 94 GLU A O 1
ATOM 683 N N . GLU A 1 95 ? 9.840 7.408 15.874 1.00 96.06 95 GLU A N 1
ATOM 684 C CA . GLU A 1 95 ? 9.367 8.584 16.609 1.00 96.06 95 GLU A CA 1
ATOM 685 C C . GLU A 1 95 ? 8.612 9.549 15.689 1.00 96.06 95 GLU A C 1
ATOM 687 O O . GLU A 1 95 ? 9.135 10.010 14.674 1.00 96.06 95 GLU A O 1
ATOM 692 N N . LEU A 1 96 ? 7.388 9.897 16.086 1.00 94.75 96 LEU A N 1
ATOM 693 C CA . LEU A 1 96 ? 6.588 10.969 15.499 1.00 94.75 96 LEU A CA 1
ATOM 694 C C . LEU A 1 96 ? 6.448 12.118 16.508 1.00 94.75 96 LEU A C 1
ATOM 696 O O . LEU A 1 96 ? 6.815 12.004 17.676 1.00 94.75 96 LEU A O 1
ATOM 700 N N . GLU A 1 97 ? 5.852 13.235 16.085 1.00 91.69 97 GLU A N 1
ATOM 701 C CA . GLU A 1 97 ? 5.748 14.459 16.900 1.00 91.69 97 GLU A CA 1
ATOM 702 C C . GLU A 1 97 ? 5.140 14.253 18.300 1.00 91.69 97 GLU A C 1
ATOM 704 O O . GLU A 1 97 ? 5.441 15.004 19.227 1.00 91.69 97 GLU A O 1
ATOM 709 N N . THR A 1 98 ? 4.267 13.253 18.468 1.00 93.31 98 THR A N 1
ATOM 710 C CA . THR A 1 98 ? 3.531 13.011 19.722 1.00 93.31 98 THR A CA 1
ATOM 711 C C . THR A 1 98 ? 3.831 11.651 20.368 1.00 93.31 98 THR A C 1
ATOM 713 O O . THR A 1 98 ? 3.073 11.197 21.236 1.00 93.31 98 THR A O 1
ATOM 716 N N . GLY A 1 99 ? 4.941 11.018 19.979 1.00 96.44 99 GLY A N 1
ATOM 717 C CA . GLY A 1 99 ? 5.418 9.721 20.466 1.00 96.44 99 GLY A CA 1
ATOM 718 C C . GLY A 1 99 ? 5.636 8.726 19.329 1.00 96.44 99 GLY A C 1
ATOM 719 O O . GLY A 1 99 ? 5.523 9.083 18.157 1.00 96.44 99 GLY A O 1
ATOM 720 N N . THR A 1 100 ? 5.893 7.465 19.674 1.00 97.88 100 THR A N 1
ATOM 721 C CA . THR A 1 100 ? 6.136 6.422 18.671 1.00 97.88 100 THR A CA 1
ATOM 722 C C . THR A 1 100 ? 4.944 6.234 17.734 1.00 97.88 100 THR A C 1
ATOM 724 O O . THR A 1 100 ? 3.781 6.421 18.119 1.00 97.88 100 THR A O 1
ATOM 727 N N . ALA A 1 101 ? 5.208 5.820 16.498 1.00 96.94 101 ALA A N 1
ATOM 728 C CA . ALA A 1 101 ? 4.177 5.620 15.494 1.00 96.94 101 ALA A CA 1
ATOM 729 C C . ALA A 1 101 ? 3.116 4.606 15.940 1.00 96.94 101 ALA A C 1
ATOM 731 O O . ALA A 1 101 ? 1.933 4.810 15.670 1.00 96.94 101 ALA A O 1
ATOM 732 N N . ALA A 1 102 ? 3.495 3.566 16.690 1.00 97.50 102 ALA A N 1
ATOM 733 C CA . ALA A 1 102 ? 2.549 2.627 17.289 1.00 97.50 102 ALA A CA 1
ATOM 734 C C . ALA A 1 102 ? 1.586 3.304 18.279 1.00 97.50 102 ALA A C 1
ATOM 736 O O . ALA A 1 102 ? 0.387 3.012 18.280 1.00 97.50 102 ALA A O 1
ATOM 737 N N . VAL A 1 103 ? 2.086 4.234 19.100 1.00 98.06 103 VAL A N 1
ATOM 738 C CA . VAL A 1 103 ? 1.268 5.006 20.046 1.00 98.06 103 VAL A CA 1
ATOM 739 C C . VAL A 1 103 ? 0.347 5.974 19.308 1.00 98.06 103 VAL A C 1
ATOM 741 O O . VAL A 1 103 ? -0.831 6.075 19.652 1.00 98.06 103 VAL A O 1
ATOM 744 N N . VAL A 1 104 ? 0.856 6.676 18.292 1.00 98.12 104 VAL A N 1
ATOM 745 C CA . VAL A 1 104 ? 0.044 7.577 17.461 1.00 98.12 104 VAL A CA 1
ATOM 746 C C . VAL A 1 104 ? -1.057 6.795 16.751 1.00 98.12 104 VAL A C 1
ATOM 748 O O . VAL A 1 104 ? -2.224 7.164 16.851 1.00 98.12 104 VAL A O 1
ATOM 751 N N . HIS A 1 105 ? -0.710 5.672 16.123 1.00 98.12 105 HIS A N 1
ATOM 752 C CA . HIS A 1 105 ? -1.663 4.785 15.470 1.00 98.12 105 HIS A CA 1
ATOM 753 C C . HIS A 1 105 ? -2.767 4.342 16.436 1.00 98.12 105 HIS A C 1
ATOM 755 O O . HIS A 1 105 ? -3.940 4.575 16.159 1.00 98.12 105 HIS A O 1
ATOM 761 N N . ALA A 1 106 ? -2.409 3.816 17.612 1.00 98.00 106 ALA A N 1
ATOM 762 C CA . ALA A 1 106 ? -3.384 3.377 18.607 1.00 98.00 106 ALA A CA 1
ATOM 763 C C . ALA A 1 106 ? -4.305 4.506 19.101 1.00 98.00 106 ALA A C 1
ATOM 765 O O . ALA A 1 106 ? -5.473 4.257 19.391 1.00 98.00 106 ALA A O 1
ATOM 766 N N . ARG A 1 107 ? -3.821 5.752 19.175 1.00 97.00 107 ARG A N 1
ATOM 767 C CA . ARG A 1 107 ? -4.661 6.919 19.502 1.00 97.00 107 ARG A CA 1
ATOM 768 C C . ARG A 1 107 ? -5.631 7.273 18.374 1.00 97.00 107 ARG A C 1
ATOM 770 O O . ARG A 1 107 ? -6.754 7.672 18.664 1.00 97.00 107 ARG A O 1
ATOM 777 N N . CYS A 1 108 ? -5.203 7.144 17.120 1.00 95.62 108 CYS A N 1
ATOM 778 C CA . CYS A 1 108 ? -6.016 7.458 15.945 1.00 95.62 108 CYS A CA 1
ATOM 779 C C . CYS A 1 108 ? -7.063 6.377 15.641 1.00 95.62 108 CYS A C 1
ATOM 781 O O . CYS A 1 108 ? -8.175 6.712 15.239 1.00 95.62 108 CYS A O 1
ATOM 783 N N . THR A 1 109 ? -6.724 5.099 15.825 1.00 96.38 109 THR A N 1
ATOM 784 C CA . THR A 1 109 ? -7.558 3.959 15.403 1.00 96.38 109 THR A CA 1
ATOM 785 C C . THR A 1 109 ? -8.229 3.229 16.564 1.00 96.38 109 THR A C 1
ATOM 787 O O . THR A 1 109 ? -9.208 2.516 16.362 1.00 96.38 109 THR A O 1
ATOM 790 N N . GLY A 1 110 ? -7.716 3.385 17.788 1.00 97.50 110 GLY A N 1
ATOM 791 C CA . GLY A 1 110 ? -8.113 2.573 18.940 1.00 97.50 110 GLY A CA 1
ATOM 792 C C . GLY A 1 110 ? -7.514 1.160 18.938 1.00 97.50 110 GLY A C 1
ATOM 793 O O . GLY A 1 110 ? -7.823 0.378 19.837 1.00 97.50 110 GLY A O 1
ATOM 794 N N . VAL A 1 111 ? -6.661 0.823 17.963 1.00 97.19 111 VAL A N 1
ATOM 795 C CA . VAL A 1 111 ? -6.070 -0.512 17.795 1.00 97.19 111 VAL A CA 1
ATOM 796 C C . VAL A 1 111 ? -4.576 -0.462 18.094 1.00 97.19 111 VAL A C 1
ATOM 798 O O . VAL A 1 111 ? -3.831 0.312 17.501 1.00 97.19 111 VAL A O 1
ATOM 801 N N . SER A 1 112 ? -4.111 -1.299 19.022 1.00 97.25 112 SER A N 1
ATOM 802 C CA . SER A 1 112 ? -2.679 -1.428 19.307 1.00 97.25 112 SER A CA 1
ATOM 803 C C . SER A 1 112 ? -2.015 -2.389 18.314 1.00 97.25 112 SER A C 1
ATOM 805 O O . SER A 1 112 ? -2.426 -3.552 18.247 1.00 97.25 112 SER A O 1
ATOM 807 N N . PRO A 1 113 ? -0.986 -1.951 17.566 1.00 96.56 113 PRO A N 1
ATOM 808 C CA . PRO A 1 113 ? -0.265 -2.830 16.655 1.00 96.56 113 PRO A CA 1
ATOM 809 C C . PRO A 1 113 ? 0.611 -3.828 17.434 1.00 96.56 113 PRO A C 1
ATOM 811 O O . PRO A 1 113 ? 1.086 -3.511 18.530 1.00 96.56 113 PRO A O 1
ATOM 814 N N . PRO A 1 114 ? 0.854 -5.037 16.896 1.00 94.88 114 PRO A N 1
ATOM 815 C CA . PRO A 1 114 ? 1.799 -5.968 17.499 1.00 94.88 114 PRO A CA 1
ATOM 816 C C . PRO A 1 114 ? 3.255 -5.487 17.322 1.00 94.88 114 PRO A C 1
ATOM 818 O O . PRO A 1 114 ? 3.545 -4.717 16.401 1.00 94.88 114 PRO A O 1
ATOM 821 N N . PRO A 1 115 ? 4.199 -5.960 18.157 1.00 93.44 115 PRO A N 1
ATOM 822 C CA . PRO A 1 115 ? 5.620 -5.655 17.986 1.00 93.44 115 PRO A CA 1
ATOM 823 C C . PRO A 1 115 ? 6.141 -6.061 16.601 1.00 93.44 115 PRO A C 1
ATOM 825 O O . PRO A 1 115 ? 5.834 -7.151 16.117 1.00 93.44 115 PRO A O 1
ATOM 828 N N . GLY A 1 116 ? 6.956 -5.203 15.979 1.00 92.25 116 GLY A N 1
ATOM 829 C CA . GLY A 1 116 ? 7.528 -5.443 14.645 1.00 92.25 116 GLY A CA 1
ATOM 830 C C . GLY A 1 116 ? 6.577 -5.177 13.471 1.00 92.25 116 GLY A C 1
ATOM 831 O O . GLY A 1 116 ? 6.943 -5.423 12.320 1.00 92.25 116 GLY A O 1
ATOM 832 N N . ALA A 1 117 ? 5.368 -4.677 13.739 1.00 95.81 117 ALA A N 1
ATOM 833 C CA . ALA A 1 117 ? 4.462 -4.213 12.699 1.00 95.81 117 ALA A CA 1
ATOM 834 C C . ALA A 1 117 ? 4.905 -2.867 12.109 1.00 95.81 117 ALA A C 1
ATOM 836 O O . ALA A 1 117 ? 5.534 -2.042 12.783 1.00 95.81 117 ALA A O 1
ATOM 837 N N . LEU A 1 118 ? 4.492 -2.629 10.864 1.00 97.12 118 LEU A N 1
ATOM 838 C CA . LEU A 1 118 ? 4.410 -1.275 10.324 1.00 97.12 118 LEU A CA 1
ATOM 839 C C . LEU A 1 118 ? 2.984 -0.757 10.493 1.00 97.12 118 LEU A C 1
ATOM 841 O O . LEU A 1 118 ? 2.022 -1.531 10.456 1.00 97.12 118 LEU A O 1
ATOM 845 N N . VAL A 1 119 ? 2.847 0.552 10.651 1.00 97.50 119 VAL A N 1
ATOM 846 C CA . VAL A 1 119 ? 1.559 1.208 10.879 1.00 97.50 119 VAL A CA 1
ATOM 847 C C . VAL A 1 119 ? 1.319 2.333 9.891 1.00 97.50 119 VAL A C 1
ATOM 849 O O . VAL A 1 119 ? 2.242 3.060 9.536 1.00 97.50 119 VAL A O 1
ATOM 852 N N . LEU A 1 120 ? 0.055 2.497 9.507 1.00 97.44 120 LEU A N 1
ATOM 853 C CA . LEU A 1 120 ? -0.477 3.621 8.745 1.00 97.44 120 LEU A CA 1
ATOM 854 C C . LEU A 1 120 ? -1.459 4.394 9.641 1.00 97.44 120 LEU A C 1
ATOM 856 O O . LEU A 1 120 ? -2.649 4.072 9.666 1.00 97.44 120 LEU A O 1
ATOM 860 N N . PRO A 1 121 ? -1.000 5.383 10.435 1.00 96.94 121 PRO A N 1
ATOM 861 C CA . PRO A 1 121 ? -1.872 6.126 11.351 1.00 96.94 121 PRO A CA 1
ATOM 862 C C . PRO A 1 121 ? -3.039 6.835 10.645 1.00 96.94 121 PRO A C 1
ATOM 864 O O . PRO A 1 121 ? -4.134 6.927 11.196 1.00 96.94 121 PRO A O 1
ATOM 867 N N . GLY A 1 122 ? -2.828 7.280 9.401 1.00 96.06 122 GLY A N 1
ATOM 868 C CA . GLY A 1 122 ? -3.816 7.978 8.571 1.00 96.06 122 GLY A CA 1
ATOM 869 C C . GLY A 1 122 ? -4.925 7.104 7.965 1.00 96.06 122 GLY A C 1
ATOM 870 O O . GLY A 1 122 ? -5.662 7.579 7.101 1.00 96.06 122 GLY A O 1
ATOM 871 N N . ILE A 1 123 ? -5.085 5.842 8.382 1.00 97.56 123 ILE A N 1
ATOM 872 C CA . ILE A 1 123 ? -6.051 4.910 7.770 1.00 97.56 123 ILE A CA 1
ATOM 873 C C . ILE A 1 123 ? -7.503 5.421 7.797 1.00 97.56 123 ILE A C 1
ATOM 875 O O . ILE A 1 123 ? -8.245 5.227 6.833 1.00 97.56 123 ILE A O 1
ATOM 879 N N . ALA A 1 124 ? -7.903 6.139 8.851 1.00 96.00 124 ALA A N 1
ATOM 880 C CA . ALA A 1 124 ? -9.247 6.709 8.964 1.00 96.00 124 ALA A CA 1
ATOM 881 C C . ALA A 1 124 ? -9.516 7.787 7.899 1.00 96.00 124 ALA A C 1
ATOM 883 O O . ALA A 1 124 ? -10.608 7.834 7.336 1.00 96.00 124 ALA A O 1
ATOM 884 N N . VAL A 1 125 ? -8.506 8.597 7.562 1.00 96.94 125 VAL A N 1
ATOM 885 C CA . VAL A 1 125 ? -8.594 9.621 6.505 1.00 96.94 125 VAL A CA 1
ATOM 886 C C . VAL A 1 125 ? -8.783 8.958 5.140 1.00 96.94 125 VAL A C 1
ATOM 888 O O . VAL A 1 125 ? -9.593 9.403 4.326 1.00 96.94 125 VAL A O 1
ATOM 891 N N . ILE A 1 126 ? -8.081 7.849 4.898 1.00 97.62 126 ILE A N 1
ATOM 892 C CA . ILE A 1 126 ? -8.254 7.045 3.683 1.00 97.62 126 ILE A CA 1
ATOM 893 C C . ILE A 1 126 ? -9.670 6.458 3.629 1.00 97.62 126 ILE A C 1
ATOM 895 O O . ILE A 1 126 ? -10.322 6.527 2.584 1.00 97.62 126 ILE A O 1
ATOM 899 N N . ALA A 1 127 ? -10.168 5.904 4.737 1.00 97.06 127 ALA A N 1
ATOM 900 C CA . ALA A 1 127 ? -11.517 5.351 4.809 1.00 97.06 127 ALA A CA 1
ATOM 901 C C . ALA A 1 127 ? -12.591 6.418 4.530 1.00 97.06 127 ALA A C 1
ATOM 903 O O . ALA A 1 127 ? -13.482 6.182 3.714 1.00 97.06 127 ALA A O 1
ATOM 904 N N . GLU A 1 128 ? -12.474 7.605 5.131 1.00 96.94 128 GLU A N 1
ATOM 905 C CA . GLU A 1 128 ? -13.387 8.732 4.909 1.00 96.94 128 GLU A CA 1
ATOM 906 C C . GLU A 1 128 ? -13.384 9.189 3.444 1.00 96.94 128 GLU A C 1
ATOM 908 O O . GLU A 1 128 ? -14.443 9.282 2.819 1.00 96.94 128 GLU A O 1
ATOM 913 N N . ALA A 1 129 ? -12.197 9.390 2.859 1.00 97.31 129 ALA A N 1
ATOM 914 C CA . ALA A 1 129 ? -12.060 9.830 1.472 1.00 97.31 129 ALA A CA 1
ATOM 915 C C . ALA A 1 129 ? -12.724 8.860 0.481 1.00 97.31 129 ALA A C 1
ATOM 917 O O . ALA A 1 129 ? -13.329 9.284 -0.504 1.00 97.31 129 ALA A O 1
ATOM 918 N N . ASN A 1 130 ? -12.634 7.553 0.741 1.00 97.94 130 ASN A N 1
ATOM 919 C CA . ASN A 1 130 ? -13.251 6.538 -0.109 1.00 97.94 130 ASN A CA 1
ATOM 920 C C . ASN A 1 130 ? -14.738 6.311 0.189 1.00 97.94 130 ASN A C 1
ATOM 922 O O . ASN A 1 130 ? -15.478 5.936 -0.718 1.00 97.94 130 ASN A O 1
ATOM 926 N N . GLY A 1 131 ? -15.197 6.570 1.416 1.00 96.94 131 GLY A N 1
ATOM 927 C CA . GLY A 1 131 ? -16.616 6.517 1.777 1.00 96.94 131 GLY A CA 1
ATOM 928 C C . GLY A 1 131 ? -17.473 7.542 1.026 1.00 96.94 131 GLY A C 1
ATOM 929 O O . GLY A 1 131 ? -18.669 7.325 0.848 1.00 96.94 131 GLY A O 1
ATOM 930 N N . GLY A 1 132 ? -16.861 8.625 0.536 1.00 93.62 132 GLY A N 1
ATOM 931 C CA . GLY A 1 132 ? -17.514 9.634 -0.305 1.00 93.62 132 GLY A CA 1
ATOM 932 C C . GLY A 1 132 ? -17.645 9.270 -1.792 1.00 93.62 132 GLY A C 1
ATOM 933 O O . GLY A 1 132 ? -18.197 10.060 -2.559 1.00 93.62 132 GLY A O 1
ATOM 934 N N . LEU A 1 133 ? -17.129 8.119 -2.234 1.00 96.56 133 LEU A N 1
ATOM 935 C CA . LEU A 1 133 ? -17.195 7.700 -3.637 1.00 96.56 133 LEU A CA 1
ATOM 936 C C . LEU A 1 133 ? -18.560 7.090 -3.993 1.00 96.56 133 LEU A C 1
ATOM 938 O O . LEU A 1 133 ? -19.295 6.584 -3.151 1.00 96.56 133 LEU A O 1
ATOM 942 N N . LEU A 1 134 ? -18.888 7.094 -5.290 1.00 95.25 134 LEU A N 1
ATOM 943 C CA . LEU A 1 134 ? -20.141 6.529 -5.818 1.00 95.25 134 LEU A CA 1
ATOM 944 C C . LEU A 1 134 ? -20.151 4.990 -5.876 1.00 95.25 134 LEU A C 1
ATOM 946 O O . LEU A 1 134 ? -21.118 4.390 -6.346 1.00 95.25 134 LEU A O 1
ATOM 950 N N . HIS A 1 135 ? -19.072 4.348 -5.439 1.00 94.81 135 HIS A N 1
ATOM 951 C CA . HIS A 1 135 ? -18.917 2.902 -5.388 1.00 94.81 135 HIS A CA 1
ATOM 952 C C . HIS A 1 135 ? -18.262 2.501 -4.071 1.00 94.81 135 HIS A C 1
ATOM 954 O O . HIS A 1 135 ? -17.521 3.269 -3.463 1.00 94.81 135 HIS A O 1
ATOM 960 N N . THR A 1 136 ? -18.518 1.270 -3.640 1.00 95.81 136 THR A N 1
ATOM 961 C CA . THR A 1 136 ? -17.908 0.735 -2.426 1.00 95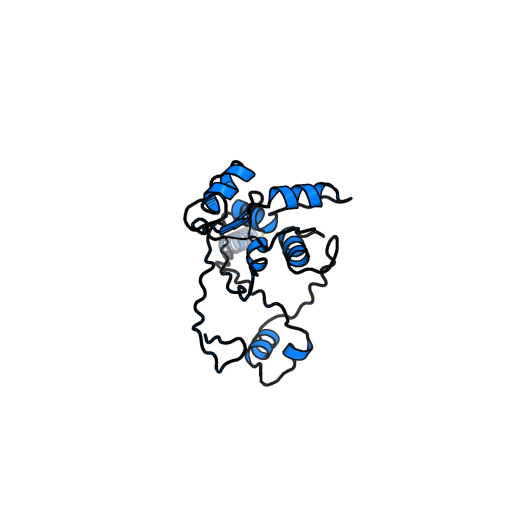.81 136 THR A CA 1
ATOM 962 C C . THR A 1 136 ? -16.441 0.418 -2.671 1.00 95.81 136 THR A C 1
ATOM 964 O O . THR A 1 136 ? -16.110 -0.369 -3.557 1.00 95.81 136 THR A O 1
ATOM 967 N N . VAL A 1 137 ? -15.576 0.989 -1.840 1.00 97.25 137 VAL A N 1
ATOM 968 C CA . VAL A 1 137 ? -14.161 0.628 -1.758 1.00 97.25 137 VAL A CA 1
ATOM 969 C C . VAL A 1 137 ? -13.932 -0.055 -0.421 1.00 97.25 137 VAL A C 1
ATOM 971 O O . VAL A 1 137 ? -14.296 0.480 0.626 1.00 97.25 137 VAL A O 1
ATOM 974 N N . ARG A 1 138 ? -13.319 -1.239 -0.445 1.00 96.56 138 ARG A N 1
ATOM 975 C CA . ARG A 1 138 ? -12.926 -1.946 0.773 1.00 96.56 138 ARG A CA 1
ATOM 976 C C . ARG A 1 138 ? -11.437 -1.738 1.031 1.00 96.56 138 ARG A C 1
ATOM 978 O O . ARG A 1 138 ? -10.593 -2.356 0.385 1.00 96.56 138 ARG A O 1
ATOM 985 N N . ILE A 1 139 ? -11.125 -0.847 1.965 1.00 96.88 139 ILE A N 1
ATOM 986 C CA . ILE A 1 139 ? -9.750 -0.608 2.414 1.00 96.88 139 ILE A CA 1
ATOM 987 C C . ILE A 1 139 ? -9.227 -1.861 3.125 1.00 96.88 139 ILE A C 1
ATOM 989 O O . ILE A 1 139 ? -9.985 -2.535 3.818 1.00 96.88 139 ILE A O 1
ATOM 993 N N . GLY A 1 140 ? -7.964 -2.214 2.878 1.00 95.69 140 GLY A N 1
ATOM 994 C CA . GLY A 1 140 ? -7.339 -3.420 3.425 1.00 95.69 140 GLY A CA 1
ATOM 995 C C . GLY A 1 140 ? -7.822 -4.741 2.819 1.00 95.69 140 GLY A C 1
ATOM 996 O O . GLY A 1 140 ? -7.448 -5.799 3.315 1.00 95.69 140 GLY A O 1
ATOM 997 N N . TYR A 1 141 ? -8.622 -4.724 1.740 1.00 97.19 141 TYR A N 1
ATOM 998 C CA . TYR A 1 141 ? -9.270 -5.932 1.210 1.00 97.19 141 TYR A CA 1
ATOM 999 C C . TYR A 1 141 ? -8.307 -7.095 0.956 1.00 97.19 141 TYR A C 1
ATOM 1001 O O . TYR A 1 141 ? -8.599 -8.222 1.365 1.00 97.19 141 TYR A O 1
ATOM 1009 N N . LEU A 1 142 ? -7.170 -6.842 0.301 1.00 95.94 142 LEU A N 1
ATOM 1010 C CA . LEU A 1 142 ? -6.166 -7.868 0.041 1.00 95.94 142 LEU A CA 1
ATOM 1011 C C . LEU A 1 142 ? -5.613 -8.459 1.345 1.00 95.94 142 LEU A C 1
ATOM 1013 O O . LEU A 1 142 ? -5.658 -9.675 1.527 1.00 95.94 142 LEU A O 1
ATOM 1017 N N . ALA A 1 143 ? -5.133 -7.615 2.258 1.00 96.38 143 ALA A N 1
ATOM 1018 C CA . ALA A 1 143 ? -4.536 -8.042 3.522 1.00 96.38 143 ALA A CA 1
ATOM 1019 C C . ALA A 1 143 ? -5.542 -8.770 4.428 1.00 96.38 143 ALA A C 1
ATOM 1021 O O . ALA A 1 143 ? -5.245 -9.859 4.920 1.00 96.38 143 ALA A O 1
ATOM 1022 N N . ASP A 1 144 ? -6.760 -8.244 4.564 1.00 97.25 144 ASP A N 1
ATOM 1023 C CA . ASP A 1 144 ? -7.854 -8.893 5.288 1.00 97.25 144 ASP A CA 1
ATOM 1024 C C . ASP A 1 144 ? -8.172 -10.273 4.711 1.00 97.25 144 ASP A C 1
ATOM 1026 O O . ASP A 1 144 ? -8.393 -11.231 5.451 1.00 97.25 144 ASP A O 1
ATOM 1030 N N . SER A 1 145 ? -8.215 -10.384 3.380 1.00 96.38 145 SER A N 1
ATOM 1031 C CA . SER A 1 145 ? -8.530 -11.642 2.699 1.00 96.38 145 SER A CA 1
ATOM 1032 C C . SER A 1 145 ? -7.426 -12.675 2.910 1.00 96.38 145 SER A C 1
ATOM 1034 O O . SER A 1 145 ? -7.717 -13.847 3.153 1.00 96.38 145 SER A O 1
ATOM 1036 N N . LEU A 1 146 ? -6.161 -12.246 2.875 1.00 93.94 146 LEU A N 1
ATOM 1037 C CA . LEU A 1 146 ? -5.018 -13.096 3.205 1.00 93.94 146 LEU A CA 1
ATOM 1038 C C . LEU A 1 146 ? -5.094 -13.568 4.663 1.00 93.94 146 LEU A C 1
ATOM 1040 O O . LEU A 1 146 ? -5.006 -14.770 4.918 1.00 93.94 146 LEU A O 1
ATOM 1044 N N . LYS A 1 147 ? -5.351 -12.652 5.602 1.00 93.81 147 LYS A N 1
ATOM 1045 C CA . LYS A 1 147 ? -5.509 -12.944 7.035 1.00 93.81 147 LYS A CA 1
ATOM 1046 C C . LYS A 1 147 ? -6.650 -13.931 7.289 1.00 93.81 147 LYS A C 1
ATOM 1048 O O . LYS A 1 147 ? -6.454 -14.922 7.991 1.00 93.81 147 LYS A O 1
ATOM 1053 N N . ALA A 1 148 ? -7.810 -13.727 6.663 1.00 95.25 148 ALA A N 1
ATOM 1054 C CA . ALA A 1 148 ? -8.960 -14.629 6.755 1.00 95.25 148 ALA A CA 1
ATOM 1055 C C . ALA A 1 148 ? -8.664 -16.035 6.199 1.00 95.25 148 ALA A C 1
ATOM 1057 O O . ALA A 1 148 ? -9.213 -17.021 6.687 1.00 95.25 148 ALA A O 1
ATOM 1058 N N . ALA A 1 149 ? -7.762 -16.142 5.221 1.00 93.81 149 ALA A N 1
ATOM 1059 C CA . ALA A 1 149 ? -7.270 -17.409 4.681 1.00 93.81 149 ALA A CA 1
ATOM 1060 C C . ALA A 1 149 ? -6.107 -18.024 5.493 1.00 93.81 149 ALA A C 1
ATOM 1062 O O . ALA A 1 149 ? -5.485 -18.992 5.042 1.00 93.81 149 ALA A O 1
ATOM 1063 N N . GLY A 1 150 ? -5.776 -17.467 6.664 1.00 92.88 150 GLY A N 1
ATOM 1064 C CA . GLY A 1 150 ? -4.667 -17.928 7.503 1.00 92.88 150 GLY A CA 1
ATOM 1065 C C . GLY A 1 150 ? -3.290 -17.668 6.887 1.00 92.88 150 GLY A C 1
ATOM 1066 O O . GLY A 1 150 ? -2.341 -18.402 7.165 1.00 92.88 150 GLY A O 1
ATOM 1067 N N . LYS A 1 151 ? -3.175 -16.669 6.005 1.00 91.06 151 LYS A N 1
ATOM 1068 C CA . LYS A 1 151 ? -1.916 -16.235 5.394 1.00 91.06 151 LYS A CA 1
ATOM 1069 C C . LYS A 1 151 ? -1.414 -14.969 6.072 1.00 91.06 151 LYS A C 1
ATOM 1071 O O . LYS A 1 151 ? -2.193 -14.108 6.469 1.00 91.06 151 LYS A O 1
ATOM 1076 N N . THR A 1 152 ? -0.097 -14.858 6.173 1.00 88.31 152 THR A N 1
ATOM 1077 C CA . THR A 1 152 ? 0.585 -13.658 6.650 1.00 88.31 152 THR A CA 1
ATOM 1078 C C . THR A 1 152 ? 1.157 -12.887 5.469 1.00 88.31 152 THR A C 1
ATOM 1080 O O . THR A 1 152 ? 1.522 -13.468 4.444 1.00 88.31 152 THR A O 1
ATOM 1083 N N . ALA A 1 153 ? 1.229 -11.571 5.619 1.00 91.50 153 ALA A N 1
ATOM 1084 C CA . ALA A 1 153 ? 1.896 -10.683 4.686 1.00 91.50 153 ALA A CA 1
ATOM 1085 C C . ALA A 1 153 ? 2.865 -9.795 5.466 1.00 91.50 153 ALA A C 1
ATOM 1087 O O . ALA A 1 153 ? 2.607 -9.450 6.621 1.00 91.50 153 ALA A O 1
ATOM 1088 N N . ALA A 1 154 ? 3.979 -9.463 4.827 1.00 93.44 154 ALA A N 1
ATOM 1089 C CA . ALA A 1 154 ? 4.982 -8.572 5.374 1.00 93.44 154 ALA A CA 1
ATOM 1090 C C . ALA A 1 154 ? 5.480 -7.622 4.287 1.00 93.44 154 ALA A C 1
ATOM 1092 O O . ALA A 1 154 ? 5.431 -7.966 3.103 1.00 93.44 154 ALA A O 1
ATOM 1093 N N . ALA A 1 155 ? 5.965 -6.451 4.690 1.00 94.38 155 ALA A N 1
ATOM 1094 C CA . ALA A 1 155 ? 6.518 -5.462 3.774 1.00 94.38 155 ALA A CA 1
ATOM 1095 C C . ALA A 1 155 ? 7.943 -5.075 4.170 1.00 94.38 155 ALA A C 1
ATOM 1097 O O . ALA A 1 155 ? 8.235 -4.822 5.335 1.00 94.38 155 ALA A O 1
ATOM 1098 N N . LEU A 1 156 ? 8.820 -5.004 3.175 1.00 91.38 156 LEU A N 1
ATOM 1099 C CA . LEU A 1 156 ? 10.124 -4.365 3.291 1.00 91.38 156 LEU A CA 1
ATOM 1100 C C . LEU A 1 156 ? 10.068 -3.122 2.415 1.00 91.38 156 LEU A C 1
ATOM 1102 O O . LEU A 1 156 ? 9.749 -3.233 1.229 1.00 91.38 156 LEU A O 1
ATOM 1106 N N . VAL A 1 157 ? 10.318 -1.956 2.999 1.00 88.19 157 VAL A N 1
ATOM 1107 C CA . VAL A 1 157 ? 10.260 -0.680 2.284 1.00 88.19 157 VAL A CA 1
ATOM 1108 C C . VAL A 1 157 ? 11.582 0.047 2.439 1.00 88.19 157 VAL A C 1
ATOM 1110 O O . VAL A 1 157 ? 12.048 0.283 3.543 1.00 88.19 157 VAL A O 1
ATOM 1113 N N . ASN A 1 158 ? 12.189 0.376 1.305 1.00 83.94 158 ASN A N 1
ATOM 1114 C CA . ASN A 1 158 ? 13.494 1.026 1.214 1.00 83.94 158 ASN A CA 1
ATOM 1115 C C . ASN A 1 158 ? 13.481 2.187 0.205 1.00 83.94 158 ASN A C 1
ATOM 1117 O O . ASN A 1 158 ? 14.519 2.538 -0.350 1.00 83.94 158 ASN A O 1
ATOM 1121 N N . GLY A 1 159 ? 12.298 2.737 -0.086 1.00 81.25 159 GLY A N 1
ATOM 1122 C CA . GLY A 1 159 ? 12.139 3.830 -1.047 1.00 81.25 159 GLY A CA 1
ATOM 1123 C C . GLY A 1 159 ? 12.560 5.192 -0.498 1.00 81.25 159 GLY A C 1
ATOM 1124 O O . GLY A 1 159 ? 12.678 6.146 -1.270 1.00 81.25 159 GLY A O 1
ATOM 1125 N N . ASP A 1 160 ? 12.772 5.296 0.816 1.00 85.19 160 ASP A N 1
ATOM 1126 C CA . ASP A 1 160 ? 13.095 6.552 1.478 1.00 85.19 160 ASP A CA 1
ATOM 1127 C C . ASP A 1 160 ? 14.360 7.171 0.896 1.00 85.19 160 ASP A C 1
ATOM 1129 O O . ASP A 1 160 ? 15.425 6.558 0.835 1.00 85.19 160 ASP A O 1
ATOM 1133 N N . LYS A 1 161 ? 14.230 8.426 0.472 1.00 72.44 161 LYS A N 1
ATOM 1134 C CA . LYS A 1 161 ? 15.359 9.234 0.015 1.00 72.44 161 LYS A CA 1
ATOM 1135 C C . LYS A 1 161 ? 15.366 10.564 0.752 1.00 72.44 161 LYS A C 1
ATOM 1137 O O . LYS A 1 161 ? 15.936 10.683 1.824 1.00 72.44 161 LYS A O 1
ATOM 1142 N N . SER A 1 162 ? 14.681 11.567 0.209 1.00 71.38 162 SER A N 1
ATOM 1143 C CA . SER A 1 162 ? 14.503 12.880 0.846 1.00 71.38 162 SER A CA 1
ATOM 1144 C C . SER A 1 162 ? 13.150 13.028 1.553 1.00 71.38 162 SER A C 1
ATOM 1146 O O . SER A 1 162 ? 12.738 14.141 1.861 1.00 71.38 162 SER A O 1
ATOM 1148 N N . GLY A 1 163 ? 12.415 11.930 1.716 1.00 77.69 163 GLY A N 1
ATOM 1149 C CA . GLY A 1 163 ? 11.057 11.892 2.245 1.00 77.69 163 GLY A CA 1
ATOM 1150 C C . GLY A 1 163 ? 10.592 10.452 2.436 1.00 77.69 163 GLY A C 1
ATOM 1151 O O . GLY A 1 163 ? 11.354 9.524 2.161 1.00 77.69 163 GLY A O 1
ATOM 1152 N N . ASN A 1 164 ? 9.352 10.296 2.893 1.00 83.12 164 ASN A N 1
ATOM 1153 C CA . ASN A 1 164 ? 8.735 8.999 3.138 1.00 83.12 164 ASN A CA 1
ATOM 1154 C C . ASN A 1 164 ? 8.166 8.432 1.822 1.00 83.12 164 ASN A C 1
ATOM 1156 O O . ASN A 1 164 ? 7.190 8.968 1.297 1.00 83.12 164 ASN A O 1
ATOM 1160 N N . TYR A 1 165 ? 8.802 7.392 1.275 1.00 88.31 165 TYR A N 1
ATOM 1161 C CA . TYR A 1 165 ? 8.390 6.718 0.031 1.00 88.31 165 TYR A CA 1
ATOM 1162 C C . TYR A 1 165 ? 8.120 5.239 0.321 1.00 88.31 165 TYR A C 1
ATOM 1164 O O . TYR A 1 165 ? 8.813 4.330 -0.151 1.00 88.31 165 TYR A O 1
ATOM 1172 N N . ARG A 1 166 ? 7.128 5.003 1.179 1.00 92.31 166 ARG A N 1
ATOM 1173 C CA . ARG A 1 166 ? 6.781 3.676 1.705 1.00 92.31 166 ARG A CA 1
ATOM 1174 C C . ARG A 1 166 ? 5.384 3.225 1.294 1.00 92.31 166 ARG A C 1
ATOM 1176 O O . ARG A 1 166 ? 4.893 2.225 1.815 1.00 92.31 166 ARG A O 1
ATOM 1183 N N . GLU A 1 167 ? 4.764 3.896 0.317 1.00 92.81 167 GLU A N 1
ATOM 1184 C CA . GLU A 1 167 ? 3.420 3.588 -0.193 1.00 92.81 167 GLU A CA 1
ATOM 1185 C C . GLU A 1 167 ? 3.302 2.102 -0.565 1.00 92.81 167 GLU A C 1
ATOM 1187 O O . GLU A 1 167 ? 2.241 1.503 -0.401 1.00 92.81 167 GLU A O 1
ATOM 1192 N N . GLY A 1 168 ? 4.409 1.498 -1.027 1.00 93.38 168 GLY A N 1
ATOM 1193 C CA . GLY A 1 168 ? 4.556 0.070 -1.329 1.00 93.38 168 GLY A CA 1
ATOM 1194 C C . GLY A 1 168 ? 3.966 -0.856 -0.266 1.00 93.38 168 GLY A C 1
ATOM 1195 O O . GLY A 1 168 ? 3.283 -1.824 -0.601 1.00 93.38 168 GLY A O 1
ATOM 1196 N N . ALA A 1 169 ? 4.182 -0.542 1.012 1.00 95.25 169 ALA A N 1
ATOM 1197 C CA . ALA A 1 169 ? 3.690 -1.343 2.128 1.00 95.25 169 ALA A CA 1
ATOM 1198 C C . ALA A 1 169 ? 2.165 -1.258 2.310 1.00 95.25 169 ALA A C 1
ATOM 1200 O O . ALA A 1 169 ? 1.570 -2.191 2.850 1.00 95.25 169 ALA A O 1
ATOM 1201 N N . ALA A 1 170 ? 1.507 -0.207 1.806 1.00 95.31 170 ALA A N 1
ATOM 1202 C CA . ALA A 1 170 ? 0.063 -0.021 1.958 1.00 95.31 170 ALA A CA 1
ATOM 1203 C C . ALA A 1 170 ? -0.747 -1.114 1.249 1.00 95.31 170 ALA A C 1
ATOM 1205 O O . ALA A 1 170 ? -1.900 -1.355 1.599 1.00 95.31 170 ALA A O 1
ATOM 1206 N N . ILE A 1 171 ? -0.147 -1.820 0.282 1.00 95.19 171 ILE A N 1
ATOM 1207 C CA . ILE A 1 171 ? -0.809 -2.928 -0.412 1.00 95.19 171 ILE A CA 1
ATOM 1208 C C . ILE A 1 171 ? -1.121 -4.120 0.503 1.00 95.19 171 ILE A C 1
ATOM 1210 O O . ILE A 1 171 ? -2.044 -4.885 0.224 1.00 95.19 171 ILE A O 1
ATOM 1214 N N . VAL A 1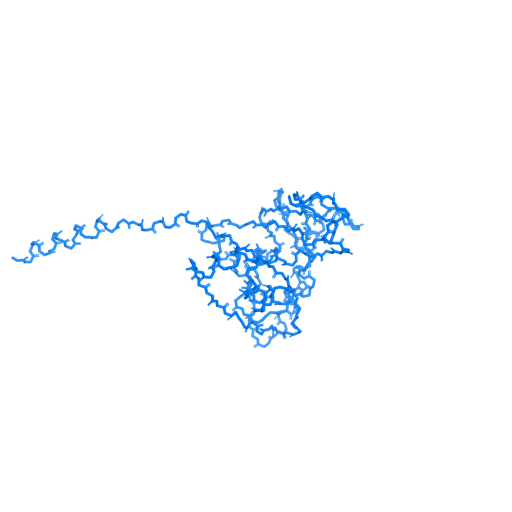 172 ? -0.370 -4.264 1.597 1.00 95.88 172 VAL A N 1
ATOM 1215 C CA . VAL A 1 172 ? -0.526 -5.332 2.595 1.00 95.88 172 VAL A CA 1
ATOM 1216 C C . VAL A 1 172 ? -0.907 -4.803 3.981 1.00 95.88 172 VAL A C 1
ATOM 1218 O O . VAL A 1 172 ? -0.855 -5.559 4.950 1.00 95.88 172 VAL A O 1
ATOM 1221 N N . ALA A 1 173 ? -1.310 -3.534 4.081 1.00 97.06 173 ALA A N 1
ATOM 1222 C CA . ALA A 1 173 ? -1.945 -3.007 5.283 1.00 97.06 173 ALA A CA 1
ATOM 1223 C C . ALA A 1 173 ? -3.392 -3.517 5.363 1.00 97.06 173 ALA A C 1
ATOM 1225 O O . ALA A 1 173 ? -4.116 -3.493 4.364 1.00 97.06 173 ALA A O 1
ATOM 1226 N N . ASP A 1 174 ? -3.801 -4.009 6.533 1.00 97.31 174 ASP A N 1
ATOM 1227 C CA . ASP A 1 174 ? -5.177 -4.447 6.786 1.00 97.31 174 ASP A CA 1
ATOM 1228 C C . ASP A 1 174 ? -6.139 -3.267 6.998 1.00 97.31 174 ASP A C 1
ATOM 1230 O O . ASP A 1 174 ? -5.753 -2.098 6.898 1.00 97.31 174 ASP A O 1
ATOM 1234 N N . SER A 1 175 ? -7.424 -3.561 7.220 1.00 96.81 175 SER A N 1
ATOM 1235 C CA . SER A 1 175 ? -8.444 -2.520 7.413 1.00 96.81 175 SER A CA 1
ATOM 1236 C C . SER A 1 175 ? -8.176 -1.606 8.612 1.00 96.81 175 SER A C 1
ATOM 1238 O O . SER A 1 175 ? -8.703 -0.496 8.649 1.00 96.81 175 SER A O 1
ATOM 1240 N N . ASP A 1 176 ? -7.360 -2.061 9.567 1.00 97.38 176 ASP A N 1
ATOM 1241 C CA . ASP A 1 176 ? -6.952 -1.285 10.735 1.00 97.38 176 ASP A CA 1
ATOM 1242 C C . ASP A 1 176 ? -5.700 -0.445 10.450 1.00 97.38 176 ASP A C 1
ATOM 1244 O O . ASP A 1 176 ? -5.282 0.325 11.304 1.00 97.38 176 ASP A O 1
ATOM 1248 N N . GLY A 1 177 ? -5.111 -0.542 9.251 1.00 97.50 177 GLY A N 1
ATOM 1249 C CA . GLY A 1 177 ? -3.897 0.176 8.868 1.00 97.50 177 GLY A CA 1
ATOM 1250 C C . GLY A 1 177 ? -2.622 -0.484 9.388 1.00 97.50 177 GLY A C 1
ATOM 1251 O O . GLY A 1 177 ? -1.614 0.202 9.562 1.00 97.50 177 GLY A O 1
ATOM 1252 N N . ILE A 1 178 ? -2.652 -1.793 9.659 1.00 97.69 178 ILE A N 1
ATOM 1253 C CA . ILE A 1 178 ? -1.526 -2.538 10.224 1.00 97.69 178 ILE A CA 1
ATOM 1254 C C . ILE A 1 178 ? -0.936 -3.472 9.167 1.00 97.69 178 ILE A C 1
ATOM 1256 O O . ILE A 1 178 ? -1.634 -4.279 8.551 1.00 97.69 178 ILE A O 1
ATOM 1260 N N . VAL A 1 179 ? 0.384 -3.416 9.002 1.00 97.06 179 VAL A N 1
ATOM 1261 C CA . VAL A 1 179 ? 1.160 -4.445 8.304 1.00 97.06 179 VAL A CA 1
ATOM 1262 C C . VAL A 1 179 ? 1.791 -5.336 9.367 1.00 97.06 179 VAL A C 1
ATOM 1264 O O . VAL A 1 179 ? 2.652 -4.891 10.121 1.00 97.06 179 VAL A O 1
ATOM 1267 N N . GLN A 1 180 ? 1.365 -6.600 9.434 1.00 91.69 180 GLN A N 1
ATOM 1268 C CA . GLN A 1 180 ? 1.670 -7.515 10.548 1.00 91.69 180 GLN A CA 1
ATOM 1269 C C . GLN A 1 180 ? 3.168 -7.746 10.799 1.00 91.69 180 GLN A C 1
ATOM 1271 O O . GLN A 1 180 ? 3.559 -8.063 11.918 1.00 91.69 180 GLN A O 1
ATOM 1276 N N . GLY A 1 181 ? 4.003 -7.597 9.774 1.00 88.94 181 GLY A N 1
ATOM 1277 C CA . GLY A 1 181 ? 5.449 -7.615 9.928 1.00 88.94 181 GLY A CA 1
ATOM 1278 C C . GLY A 1 181 ? 6.114 -6.791 8.844 1.00 88.94 181 GLY A C 1
ATOM 1279 O O . GLY A 1 181 ? 5.680 -6.793 7.692 1.00 88.94 181 GLY A O 1
ATOM 1280 N N . GLY A 1 182 ? 7.182 -6.094 9.184 1.00 87.44 182 GLY A N 1
ATOM 1281 C CA . GLY A 1 182 ? 7.939 -5.390 8.172 1.00 87.44 182 GLY A CA 1
ATOM 1282 C C . GLY A 1 182 ? 9.173 -4.710 8.708 1.00 87.44 182 GLY A C 1
ATOM 1283 O O . GLY A 1 182 ? 9.445 -4.725 9.904 1.00 87.44 182 GLY A O 1
ATOM 1284 N N . SER A 1 183 ? 9.926 -4.131 7.787 1.00 88.94 183 SER A N 1
ATOM 1285 C CA . SER A 1 183 ? 11.070 -3.299 8.115 1.00 88.94 183 SER A CA 1
ATOM 1286 C C . SER A 1 183 ? 11.127 -2.118 7.161 1.00 88.94 183 SER A C 1
ATOM 1288 O O . SER A 1 183 ? 10.860 -2.257 5.964 1.00 88.94 183 SER A O 1
ATOM 1290 N N . VAL A 1 184 ? 11.469 -0.966 7.727 1.00 85.94 184 VAL A N 1
ATOM 1291 C CA . VAL A 1 184 ? 11.843 0.246 6.989 1.00 85.94 184 VAL A CA 1
ATOM 1292 C C . VAL A 1 184 ? 13.362 0.337 6.802 1.00 85.94 184 VAL A C 1
ATOM 1294 O O . VAL A 1 184 ? 13.859 1.257 6.162 1.00 85.94 184 VAL A O 1
ATOM 1297 N N . GLU A 1 185 ? 14.120 -0.602 7.376 1.00 78.00 185 GLU A N 1
ATOM 1298 C CA . GLU A 1 185 ? 15.572 -0.630 7.248 1.00 78.00 185 GLU A CA 1
ATOM 1299 C C . GLU A 1 185 ? 15.978 -1.093 5.848 1.00 78.00 185 GLU A C 1
ATOM 1301 O O . GLU A 1 185 ? 15.462 -2.078 5.308 1.00 78.00 185 GLU A O 1
ATOM 1306 N N . THR A 1 186 ? 16.948 -0.390 5.271 1.00 72.69 186 THR A N 1
ATOM 1307 C CA . THR A 1 186 ? 17.541 -0.746 3.987 1.00 72.69 186 THR A CA 1
ATOM 1308 C C . THR A 1 186 ? 18.824 -1.544 4.196 1.00 72.69 186 THR A C 1
ATOM 1310 O O . THR A 1 186 ? 19.637 -1.222 5.058 1.00 72.69 186 THR A O 1
ATOM 1313 N N . ALA A 1 187 ? 19.024 -2.584 3.383 1.00 67.88 187 ALA A N 1
ATOM 1314 C CA . ALA A 1 187 ? 20.306 -3.285 3.297 1.00 67.88 187 ALA A CA 1
ATOM 1315 C C . ALA A 1 187 ? 21.317 -2.546 2.398 1.00 67.88 187 ALA A C 1
ATOM 1317 O O . ALA A 1 187 ? 22.445 -3.008 2.248 1.00 67.88 187 ALA A O 1
ATOM 1318 N N . LEU A 1 188 ? 20.907 -1.434 1.775 1.00 75.50 188 LEU A N 1
ATOM 1319 C CA . LEU A 1 188 ? 21.768 -0.644 0.904 1.00 75.50 188 LEU A CA 1
ATOM 1320 C C . LEU A 1 188 ? 22.789 0.143 1.734 1.00 75.50 188 LEU A C 1
ATOM 1322 O O . LEU A 1 188 ? 22.435 0.771 2.730 1.00 75.50 188 LEU A O 1
ATOM 1326 N N . ALA A 1 189 ? 24.044 0.129 1.299 1.00 78.25 189 ALA A N 1
ATOM 1327 C CA . ALA A 1 189 ? 25.123 0.927 1.865 1.00 78.25 189 ALA A CA 1
ATOM 1328 C C . ALA A 1 189 ? 25.298 2.243 1.097 1.00 78.25 189 ALA A C 1
ATOM 1330 O O . ALA A 1 189 ? 25.097 2.290 -0.118 1.00 78.25 189 ALA A O 1
ATOM 1331 N N . ASP A 1 190 ? 25.740 3.293 1.787 1.00 82.50 190 ASP A N 1
ATOM 1332 C CA . ASP A 1 190 ? 26.078 4.564 1.148 1.00 82.50 190 ASP A CA 1
ATOM 1333 C C . ASP A 1 190 ? 27.324 4.419 0.262 1.00 82.50 190 ASP A C 1
ATOM 1335 O O . ASP A 1 190 ? 28.396 4.006 0.709 1.00 82.50 190 ASP A O 1
ATOM 1339 N N . ASN A 1 191 ? 27.192 4.809 -1.003 1.00 84.94 191 ASN A N 1
ATOM 1340 C CA . ASN A 1 191 ? 28.286 4.929 -1.957 1.00 84.94 191 ASN A CA 1
ATOM 1341 C C . ASN A 1 191 ? 28.055 6.142 -2.882 1.00 84.94 191 ASN A C 1
ATOM 1343 O O . ASN A 1 191 ? 27.380 6.010 -3.906 1.00 84.94 191 ASN A O 1
ATOM 1347 N N . PRO A 1 192 ? 28.627 7.320 -2.559 1.00 87.19 192 PRO A N 1
ATOM 1348 C CA . PRO A 1 192 ? 28.419 8.562 -3.311 1.00 87.19 192 PRO A CA 1
ATOM 1349 C C . PRO A 1 192 ? 28.823 8.513 -4.791 1.00 87.19 192 PRO A C 1
ATOM 1351 O O . PRO A 1 192 ? 28.401 9.375 -5.558 1.00 87.19 192 PRO A O 1
ATOM 1354 N N . GLU A 1 193 ? 29.647 7.542 -5.194 1.00 88.25 193 GLU A N 1
ATOM 1355 C CA . GLU A 1 193 ? 30.112 7.391 -6.578 1.00 88.25 193 GLU A CA 1
ATOM 1356 C C . GLU A 1 193 ? 29.096 6.666 -7.474 1.00 88.25 193 GLU A C 1
ATOM 1358 O O . GLU A 1 193 ? 29.229 6.679 -8.700 1.00 88.25 193 GLU A O 1
ATOM 1363 N N . LEU A 1 194 ? 28.065 6.050 -6.885 1.00 79.19 194 LEU A N 1
ATOM 1364 C CA . LEU A 1 194 ? 27.018 5.336 -7.608 1.00 79.19 194 LEU A CA 1
ATOM 1365 C C . LEU A 1 194 ? 25.754 6.189 -7.791 1.00 79.19 194 LEU A C 1
ATOM 1367 O O . LEU A 1 194 ? 25.510 7.132 -7.030 1.00 79.19 194 LEU A O 1
ATOM 1371 N N . PRO A 1 195 ? 24.900 5.862 -8.783 1.00 69.81 195 PRO A N 1
ATOM 1372 C CA . PRO A 1 195 ? 23.591 6.485 -8.913 1.00 69.81 195 PRO A CA 1
ATOM 1373 C C . PRO A 1 195 ? 22.826 6.454 -7.589 1.00 69.81 195 PRO A C 1
ATOM 1375 O O . PRO A 1 195 ? 22.747 5.426 -6.924 1.00 69.81 195 PRO A O 1
ATOM 1378 N N . PHE A 1 196 ? 22.261 7.602 -7.216 1.00 68.56 196 PHE A N 1
ATOM 1379 C CA . PHE A 1 196 ? 21.539 7.808 -5.954 1.00 68.56 196 PHE A CA 1
ATOM 1380 C C . PHE A 1 196 ? 22.379 7.704 -4.675 1.00 68.56 196 PHE A C 1
ATOM 1382 O O . PHE A 1 196 ? 21.817 7.896 -3.602 1.00 68.56 196 PHE A O 1
ATOM 1389 N N . GLY A 1 197 ? 23.695 7.506 -4.782 1.00 78.00 197 GLY A N 1
ATOM 1390 C CA . GLY A 1 197 ? 24.591 7.440 -3.636 1.00 78.00 197 GLY A CA 1
ATOM 1391 C C . GLY A 1 197 ? 24.500 6.128 -2.855 1.00 78.00 197 GLY A C 1
ATOM 1392 O O . GLY A 1 197 ? 24.840 6.133 -1.679 1.00 78.00 197 GLY A O 1
ATOM 1393 N N . LEU A 1 198 ? 24.007 5.038 -3.459 1.00 79.25 198 LEU A N 1
ATOM 1394 C CA . LEU A 1 198 ? 23.684 3.784 -2.766 1.00 79.25 198 LEU A CA 1
ATOM 1395 C C . LEU A 1 198 ? 24.235 2.550 -3.501 1.00 79.25 198 LEU A C 1
ATOM 1397 O O . LEU A 1 198 ? 24.329 2.534 -4.728 1.00 79.25 198 LEU A O 1
ATOM 1401 N N . GLN A 1 199 ? 24.546 1.495 -2.745 1.00 80.94 199 GLN A N 1
ATOM 1402 C CA . GLN A 1 199 ? 25.016 0.192 -3.224 1.00 80.94 199 GLN A CA 1
ATOM 1403 C C . GLN A 1 199 ? 24.277 -0.952 -2.514 1.00 80.94 199 GLN A C 1
ATOM 1405 O O . GLN A 1 199 ? 24.044 -0.867 -1.314 1.00 80.94 199 GLN A O 1
ATOM 1410 N N . SER A 1 200 ? 23.933 -2.024 -3.238 1.00 71.56 200 SER A N 1
ATOM 1411 C CA . SER A 1 200 ? 23.382 -3.271 -2.671 1.00 71.56 200 SER A CA 1
ATOM 1412 C C . SER A 1 200 ? 24.444 -4.252 -2.202 1.00 71.56 200 SER A C 1
ATOM 1414 O O . SER A 1 200 ? 25.458 -4.356 -2.934 1.00 71.56 200 SER A O 1
#

Secondary structure (DSSP, 8-state):
-HHHHHHHHHHHHHH-------PPP-----TT--TTGGG-TT-HHHHHHHHHS---------SSS--HHHHHHHHHHTS----TTTT--EETT-EETTEEHHHHHHHHHS-PPPTT-EE-TTHHHHHHHHHTSSS---TTHHHHHHHHTT---EEE----SSS---GGGGGG--TTSEESEEE----PEE-TTSGGGEE-

Foldseek 3Di:
DVVVVVVVVVVVVVVPPPPPPVDDDDDDDDPPDDPVVLVDPVPVVSVVCVVVHPDDDPPDDAPDDPDLLRRLQCLLQVHRFDGVQLLVKAQQQDADPVHGPQVLLCVQQVDRADHQKIFDSCLVVRVVRQVPDPDDTAQQNNQVVCVVVVHADEDEAAPDQPDRRRSVQSSNQHSSRIRNHYDPDDPWDAQCVDVSRTDD

Sequence (200 aa):
MFRVLAVSCLLLLLLAGSVSAAGGVRLVIMDGVNLEHLQLEEYGNFRFLMEHGALGLANANTAGARSRENALLTLASGSRALGPGAGEIYGGEEELETGTAAVVHARCTGVSPPPGALVLPGIAVIAEANGGLLHTVRIGYLADSLKAAGKTAAALVNGDKSGNYREGAAIVADSDGIVQGGSVETALADNPELPFGLQS

Radius of gyration: 21.48 Å; chains: 1; bounding box: 50×68×44 Å